Protein AF-0000000086616559 (afdb_homodimer)

pLDDT: mean 86.58, std 20.02, range [26.41, 98.88]

Foldseek 3Di:
DPPPPPPVPPPPPAFDAAPVRHTWHWDADLDLQAHGWIKTAAPCVVHPPGDPDIDTPDDGDDPVVSVVSNVVVVVVVVVVVVVVVVVVVVVVVCVVPPVD/DPPPPPPVPPDPPQFDAAPVRHTWHWDADLDLQAHGWIKTAAPCVVHPPGDPDIDTPDDGDDPVVSVVSNVVVVVVVVVVVVVVVVVVVVVVVCVVPPVD

Organism: Rhododendron simsii (NCBI:txid118357)

Nearest PDB structures (foldseek):
  7jl5-assembly1_A  TM=7.754E-01  e=6.906E-03  Homo sapiens
  7jl5-assembly1_A  TM=7.354E-01  e=5.208E-03  Homo sapiens

Solvent-accessible surface area (backbone atoms only — not comparable to full-atom values): 11424 Å² total; per-residue (Å²): 137,82,79,77,78,77,70,66,77,81,51,59,91,71,66,41,62,24,84,85,70,40,69,18,53,84,42,70,35,80,46,82,91,46,38,50,32,31,29,34,29,27,74,38,61,89,46,94,78,38,59,88,38,69,43,74,73,46,69,84,53,38,69,60,22,33,53,36,34,46,49,44,47,52,52,29,52,50,35,46,50,52,33,53,52,47,52,49,52,46,50,52,50,42,56,67,66,58,70,103,138,83,80,77,77,76,70,69,76,81,51,58,92,71,66,41,62,24,83,85,70,40,68,18,53,83,41,69,35,80,46,81,90,45,38,47,29,32,30,34,30,26,76,38,61,89,47,94,77,38,59,89,39,67,45,74,72,46,70,82,51,38,70,61,22,34,54,35,33,45,51,44,48,51,52,28,52,50,35,47,49,52,34,53,52,48,51,49,52,45,49,53,50,42,56,66,66,57,70,104

Structure (mmCIF, N/CA/C/O backbone):
data_AF-0000000086616559-model_v1
#
loop_
_entity.id
_entity.type
_entity.pdbx_description
1 polymer 'GRF-type domain-containing protein'
#
loop_
_atom_site.group_PDB
_atom_site.id
_atom_site.type_symbol
_atom_site.label_atom_id
_atom_site.label_alt_id
_atom_site.label_comp_id
_a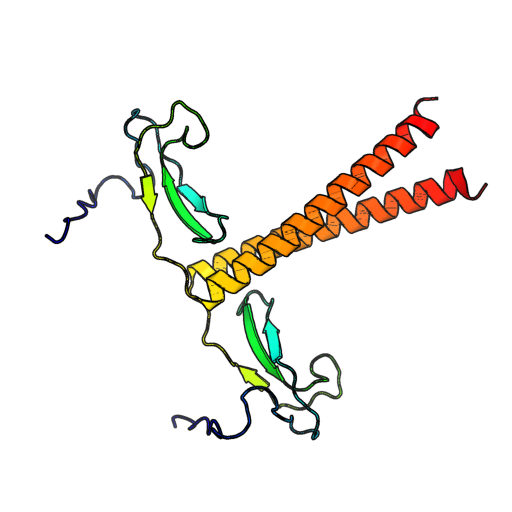tom_site.label_asym_id
_atom_site.label_entity_id
_atom_site.label_seq_id
_atom_site.pdbx_PDB_ins_code
_atom_site.Cartn_x
_atom_site.Cartn_y
_atom_site.Cartn_z
_atom_site.occupancy
_atom_site.B_iso_or_equiv
_atom_site.auth_seq_id
_atom_site.auth_comp_id
_atom_site.auth_asym_id
_atom_site.auth_atom_id
_atom_site.pdbx_PDB_model_num
ATOM 1 N N . MET A 1 1 ? -16.516 -34.188 -0.427 1 26.48 1 MET A N 1
ATOM 2 C CA . MET A 1 1 ? -17.719 -33.5 -0.883 1 26.48 1 MET A CA 1
ATOM 3 C C . MET A 1 1 ? -17.375 -32.125 -1.438 1 26.48 1 MET A C 1
ATOM 5 O O . MET A 1 1 ? -17.031 -31.219 -0.682 1 26.48 1 MET A O 1
ATOM 9 N N . SER A 1 2 ? -16.766 -31.969 -2.689 1 31.95 2 SER A N 1
ATOM 10 C CA . SER A 1 2 ? -16.328 -30.828 -3.488 1 31.95 2 SER A CA 1
ATOM 11 C C . SER A 1 2 ? -17.5 -29.922 -3.844 1 31.95 2 SER A C 1
ATOM 13 O O . SER A 1 2 ? -18.438 -30.344 -4.516 1 31.95 2 SER A O 1
ATOM 15 N N . SER A 1 3 ? -18 -29.016 -3.047 1 33.81 3 SER A N 1
ATOM 16 C CA . SER A 1 3 ? -19.125 -28.109 -3.312 1 33.81 3 SER A CA 1
ATOM 17 C C . SER A 1 3 ? -18.938 -27.391 -4.637 1 33.81 3 SER A C 1
ATOM 19 O O . SER A 1 3 ? -17.891 -26.797 -4.891 1 33.81 3 SER A O 1
ATOM 21 N N . SER A 1 4 ? -19.625 -27.797 -5.707 1 36.44 4 SER A N 1
ATOM 22 C CA . SER A 1 4 ? -19.812 -27.266 -7.051 1 36.44 4 SER A CA 1
ATOM 23 C C . SER A 1 4 ? -20.25 -25.797 -7.008 1 36.44 4 SER A C 1
ATOM 25 O O . SER A 1 4 ? -21.312 -25.469 -6.488 1 36.44 4 SER A O 1
ATOM 27 N N . SER A 1 5 ? -19.375 -24.875 -6.77 1 38.44 5 SER A N 1
ATOM 28 C CA . SER A 1 5 ? -19.734 -23.469 -6.891 1 38.44 5 SER A CA 1
ATOM 29 C C . SER A 1 5 ? -20.391 -23.172 -8.234 1 38.44 5 SER A C 1
ATOM 31 O O . SER A 1 5 ? -19.766 -23.312 -9.281 1 38.44 5 SER A O 1
ATOM 33 N N . ASN A 1 6 ? -21.656 -23.438 -8.375 1 34.41 6 ASN A N 1
ATOM 34 C CA . ASN A 1 6 ? -22.531 -23.078 -9.484 1 34.41 6 ASN A CA 1
ATOM 35 C C . ASN A 1 6 ? -22.328 -21.625 -9.891 1 34.41 6 ASN A C 1
ATOM 37 O O . ASN A 1 6 ? -22.828 -20.703 -9.211 1 34.41 6 ASN A O 1
ATOM 41 N N . SER A 1 7 ? -21.188 -21.281 -10.336 1 39.72 7 SER A N 1
ATOM 42 C CA . SER A 1 7 ? -21.062 -19.984 -11.016 1 39.72 7 SER A CA 1
ATOM 43 C C . SER A 1 7 ? -22.125 -19.828 -12.102 1 39.72 7 SER A C 1
ATOM 45 O O . SER A 1 7 ? -22.172 -20.609 -13.055 1 39.72 7 SER A O 1
ATOM 47 N N . ASN A 1 8 ? -23.359 -19.578 -11.75 1 39.56 8 ASN A N 1
ATOM 48 C CA . ASN A 1 8 ? -24.281 -19.219 -12.828 1 39.56 8 ASN A CA 1
ATOM 49 C C . ASN A 1 8 ? -23.609 -18.297 -13.852 1 39.56 8 ASN A C 1
ATOM 51 O O . ASN A 1 8 ? -23.172 -17.203 -13.508 1 39.56 8 ASN A O 1
ATOM 55 N N . PRO A 1 9 ? -23.203 -18.766 -14.953 1 43.06 9 PRO A N 1
ATOM 56 C CA . PRO A 1 9 ? -22.5 -18.031 -16.016 1 43.06 9 PRO A CA 1
ATOM 57 C C . PRO A 1 9 ? -23.203 -16.734 -16.391 1 43.06 9 PRO A C 1
ATOM 59 O O . PRO A 1 9 ? -22.547 -15.805 -16.891 1 43.06 9 PRO A O 1
ATOM 62 N N . ASN A 1 10 ? -24.484 -16.719 -16.516 1 43.69 10 ASN A N 1
ATOM 63 C CA . ASN A 1 10 ? -25.141 -15.672 -17.297 1 43.69 10 ASN A CA 1
ATOM 64 C C . ASN A 1 10 ? -25.156 -14.344 -16.547 1 43.69 10 ASN A C 1
ATOM 66 O O . ASN A 1 10 ? -25.797 -13.391 -16.969 1 43.69 10 ASN A O 1
ATOM 70 N N . VAL A 1 11 ? -25.297 -14.32 -15.148 1 47.81 11 VAL A N 1
ATOM 71 C CA . VAL A 1 11 ? -25.344 -13.008 -14.516 1 47.81 11 VAL A CA 1
ATOM 72 C C . VAL A 1 11 ? -23.969 -12.344 -14.617 1 47.81 11 VAL A C 1
ATOM 74 O O . VAL A 1 11 ? -22.953 -12.961 -14.336 1 47.81 11 VAL A O 1
ATOM 77 N N . SER A 1 12 ? -23.812 -11.344 -15.422 1 51.38 12 SER A N 1
ATOM 78 C CA . SER A 1 12 ? -22.578 -10.562 -15.422 1 51.38 12 SER A CA 1
ATOM 79 C C . SER A 1 12 ? -21.953 -10.516 -14.031 1 51.38 12 SER A C 1
ATOM 81 O O . SER A 1 12 ? -22.656 -10.352 -13.031 1 51.38 12 SER A O 1
ATOM 83 N N . PRO A 1 13 ? -20.828 -11.211 -13.766 1 53.25 13 PRO A N 1
ATOM 84 C CA . PRO A 1 13 ? -20.188 -11.227 -12.445 1 53.25 13 PRO A CA 1
ATOM 85 C C . PRO A 1 13 ? -20.531 -10 -11.609 1 53.25 13 PRO A C 1
ATOM 87 O O . PRO A 1 13 ? -20.469 -10.047 -10.383 1 53.25 13 PRO A O 1
ATOM 90 N N . ASN A 1 14 ? -21.078 -8.898 -12.297 1 57.69 14 ASN A N 1
ATOM 91 C CA . ASN A 1 14 ? -21.25 -7.582 -11.695 1 57.69 14 ASN A CA 1
ATOM 92 C C . ASN A 1 14 ? -22.594 -7.477 -10.961 1 57.69 14 ASN A C 1
ATOM 94 O O . ASN A 1 14 ? -22.75 -6.656 -10.055 1 57.69 14 ASN A O 1
ATOM 98 N N . GLN A 1 15 ? -23.578 -8.227 -11.398 1 66.88 15 GLN A N 1
ATOM 99 C CA . GLN A 1 15 ? -24.781 -7.895 -10.656 1 66.88 15 GLN A CA 1
ATOM 100 C C . GLN A 1 15 ? -25.312 -9.102 -9.891 1 66.88 15 GLN A C 1
ATOM 102 O O . GLN A 1 15 ? -26.141 -9.859 -10.414 1 66.88 15 GLN A O 1
ATOM 107 N N . GLN A 1 16 ? -24.625 -9.492 -8.852 1 86.44 16 GLN A N 1
ATOM 108 C CA . GLN A 1 16 ? -25.125 -10.516 -7.949 1 86.44 16 GLN A CA 1
ATOM 109 C C . GLN A 1 16 ? -25.938 -9.898 -6.809 1 86.44 16 GLN A C 1
ATOM 111 O O . GLN A 1 16 ? -25.703 -8.75 -6.426 1 86.44 16 GLN A O 1
ATOM 116 N N . PHE A 1 17 ? -27.047 -10.594 -6.582 1 92.69 17 PHE A N 1
ATOM 117 C CA . PHE A 1 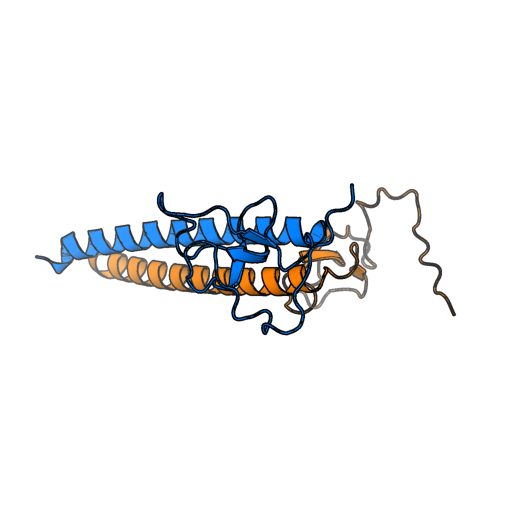17 ? -27.906 -10.164 -5.484 1 92.69 17 PHE A CA 1
ATOM 118 C C . PHE A 1 17 ? -27.656 -11.008 -4.238 1 92.69 17 PHE A C 1
ATOM 120 O O . PHE A 1 17 ? -27.406 -12.211 -4.332 1 92.69 17 PHE A O 1
ATOM 127 N N . CYS A 1 18 ? -27.672 -10.32 -3.117 1 94.69 18 CYS A N 1
ATOM 128 C CA . CYS A 1 18 ? -27.5 -11.062 -1.874 1 94.69 18 CYS A CA 1
ATOM 129 C C . CYS A 1 18 ? -28.812 -11.727 -1.456 1 94.69 18 CYS A C 1
ATOM 131 O O . CYS A 1 18 ? -29.797 -11.688 -2.197 1 94.69 18 CYS A O 1
ATOM 133 N N . LEU A 1 19 ? -28.797 -12.375 -0.295 1 94 19 LEU A N 1
ATOM 134 C CA . LEU A 1 19 ? -29.953 -13.141 0.172 1 94 19 LEU A CA 1
ATOM 135 C C . LEU A 1 19 ? -31.078 -12.211 0.607 1 94 19 LEU A C 1
ATOM 137 O O . LEU A 1 19 ? -32.219 -12.641 0.748 1 94 19 LEU A O 1
ATOM 141 N N . CYS A 1 20 ? -30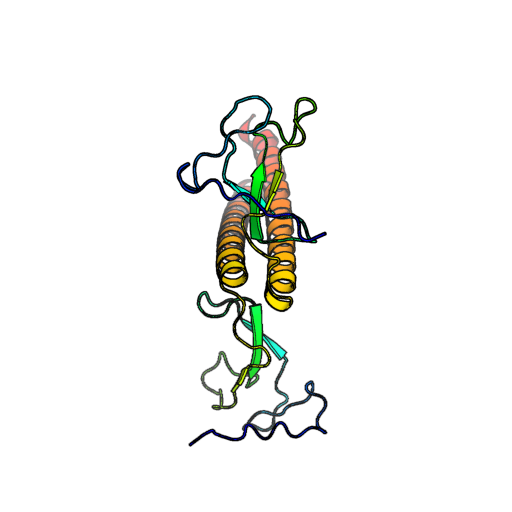.828 -10.898 0.814 1 94.44 20 CYS A N 1
ATOM 142 C CA . CYS A 1 20 ? -31.828 -9.891 1.166 1 94.44 20 CYS A CA 1
ATOM 143 C C . CYS A 1 20 ? -32.531 -9.359 -0.078 1 94.44 20 CYS A C 1
ATOM 145 O O . CYS A 1 20 ? -33.5 -8.602 0.025 1 94.44 20 CYS A O 1
ATOM 147 N N . GLY A 1 21 ? -31.953 -9.797 -1.188 1 93.62 21 GLY A N 1
ATOM 148 C CA . GLY A 1 21 ? -32.531 -9.32 -2.434 1 93.62 21 GLY A CA 1
ATOM 149 C C . GLY A 1 21 ? -31.969 -7.996 -2.896 1 93.62 21 GLY A C 1
ATOM 150 O O . GLY A 1 21 ? -32.594 -7.281 -3.68 1 93.62 21 GLY A O 1
ATOM 151 N N . GLN A 1 22 ? -30.859 -7.645 -2.389 1 93.56 22 GLN A N 1
ATOM 152 C CA . GLN A 1 22 ? -30.188 -6.402 -2.771 1 93.56 22 GLN A CA 1
ATOM 153 C C . GLN A 1 22 ? -28.953 -6.676 -3.615 1 93.56 22 GLN A C 1
ATOM 155 O O . GLN A 1 22 ? -28.359 -7.75 -3.525 1 93.56 22 GLN A O 1
ATOM 160 N N . ARG A 1 23 ? -28.703 -5.738 -4.422 1 93.94 23 ARG A N 1
ATOM 161 C CA . ARG A 1 23 ? -27.469 -5.848 -5.215 1 93.94 23 ARG A CA 1
ATOM 162 C C . ARG A 1 23 ? -26.25 -5.961 -4.316 1 93.94 23 ARG A C 1
ATOM 164 O O . ARG A 1 23 ? -26.141 -5.262 -3.309 1 93.94 23 ARG A O 1
ATOM 171 N N . SER A 1 24 ? -25.406 -6.887 -4.711 1 93.69 24 SER A N 1
ATOM 172 C CA . SER A 1 24 ? -24.172 -7.105 -3.967 1 93.69 24 SER A CA 1
ATOM 173 C C . SER A 1 24 ? -22.984 -6.445 -4.66 1 93.69 24 SER A C 1
ATOM 175 O O . SER A 1 24 ? -22.578 -6.863 -5.742 1 93.69 24 SER A O 1
ATOM 177 N N . PRO A 1 25 ? -22.375 -5.465 -4.059 1 92.44 25 PRO A N 1
ATOM 178 C CA . PRO A 1 25 ? -21.266 -4.777 -4.727 1 92.44 25 PRO A CA 1
ATOM 179 C C . PRO A 1 25 ? -19.953 -5.559 -4.656 1 92.44 25 PRO A C 1
ATOM 181 O O . PRO A 1 25 ? -19.75 -6.336 -3.723 1 92.44 25 PRO A O 1
ATOM 184 N N . LEU A 1 26 ? -19.172 -5.348 -5.664 1 95 26 LEU A N 1
ATOM 185 C CA . LEU A 1 26 ? -17.797 -5.836 -5.66 1 95 26 LEU A CA 1
ATOM 186 C C . LEU A 1 26 ? -16.922 -4.984 -4.746 1 95 26 LEU A C 1
ATOM 188 O O . LEU A 1 26 ? -16.906 -3.758 -4.875 1 95 26 LEU A O 1
ATOM 192 N N . LYS A 1 27 ? -16.266 -5.758 -3.812 1 94.88 27 LYS A N 1
ATOM 193 C CA . LYS A 1 27 ? -15.406 -5.066 -2.854 1 94.88 27 LYS A CA 1
ATOM 194 C C . LYS A 1 27 ? -14.008 -5.668 -2.828 1 94.88 27 LYS A C 1
ATOM 196 O O . LYS A 1 27 ? -13.797 -6.785 -3.307 1 94.88 27 LYS A O 1
ATOM 201 N N . THR A 1 28 ? -13.086 -4.82 -2.301 1 96.94 28 THR A N 1
ATOM 202 C CA . THR A 1 28 ? -11.711 -5.277 -2.127 1 96.94 28 THR A CA 1
ATOM 203 C C . THR A 1 28 ? -11.367 -5.41 -0.646 1 96.94 28 THR A C 1
ATOM 205 O O . THR A 1 28 ? -11.656 -4.508 0.146 1 96.94 28 THR A O 1
ATOM 208 N N . SER A 1 29 ? -10.789 -6.5 -0.26 1 97.25 29 SER A N 1
ATOM 209 C CA . SER A 1 29 ? -10.406 -6.754 1.125 1 97.25 29 SER A CA 1
ATOM 210 C C . SER A 1 29 ? -9.086 -6.07 1.468 1 97.25 29 SER A C 1
ATOM 212 O O . SER A 1 29 ? -8.109 -6.191 0.725 1 97.25 29 SER A O 1
ATOM 214 N N . TYR A 1 30 ? -9.047 -5.461 2.6 1 97.75 30 TYR A N 1
ATOM 215 C CA . TYR A 1 30 ? -7.824 -4.875 3.141 1 97.75 30 TYR A CA 1
ATOM 216 C C . TYR A 1 30 ? -7.402 -5.578 4.422 1 97.75 30 TYR A C 1
ATOM 218 O O . TYR A 1 30 ? -6.527 -5.094 5.148 1 97.75 30 TYR A O 1
ATOM 226 N N . LYS A 1 31 ? -7.984 -6.664 4.703 1 97 31 LYS A N 1
ATOM 227 C CA . LYS A 1 31 ? -7.625 -7.461 5.871 1 97 31 LYS A CA 1
ATOM 228 C C . LYS A 1 31 ? -6.258 -8.117 5.691 1 97 31 LYS A C 1
ATOM 230 O O . LYS A 1 31 ? -5.918 -8.555 4.59 1 97 31 LYS A O 1
ATOM 235 N N . GLU A 1 32 ? -5.5 -8.281 6.719 1 98.06 32 GLU A N 1
ATOM 236 C CA . GLU A 1 32 ? -4.145 -8.82 6.695 1 98.06 32 GLU A CA 1
ATOM 237 C C . GLU A 1 32 ? -4.117 -10.211 6.059 1 98.06 32 GLU A C 1
ATOM 239 O O . GLU A 1 32 ? -3.166 -10.555 5.355 1 98.06 32 GLU A O 1
ATOM 244 N N . GLU A 1 33 ? -5.156 -10.977 6.25 1 97.56 33 GLU A N 1
ATOM 245 C CA . GLU A 1 33 ? -5.184 -12.367 5.805 1 97.56 33 GLU A CA 1
ATOM 246 C C . GLU A 1 33 ? -5.441 -12.461 4.305 1 97.56 33 GLU A C 1
ATOM 248 O O . GLU A 1 33 ? -5.023 -13.422 3.656 1 97.56 33 GLU A O 1
ATOM 253 N N . ASN A 1 34 ? -6.152 -11.5 3.725 1 97.75 34 ASN A N 1
ATOM 254 C CA . ASN A 1 34 ? -6.539 -11.547 2.318 1 97.75 34 ASN A CA 1
ATOM 255 C C . ASN A 1 34 ? -6.488 -10.164 1.68 1 97.75 34 ASN A C 1
ATOM 257 O O . ASN A 1 34 ? -7.477 -9.703 1.097 1 97.75 34 ASN A O 1
ATOM 261 N N . PRO A 1 35 ? -5.34 -9.57 1.738 1 98.19 35 PRO A N 1
ATOM 262 C CA . PRO A 1 35 ? -5.273 -8.227 1.16 1 98.19 35 PRO A CA 1
ATOM 263 C C . PRO A 1 35 ? -5.434 -8.227 -0.358 1 98.19 35 PRO A C 1
ATOM 265 O O . PRO A 1 35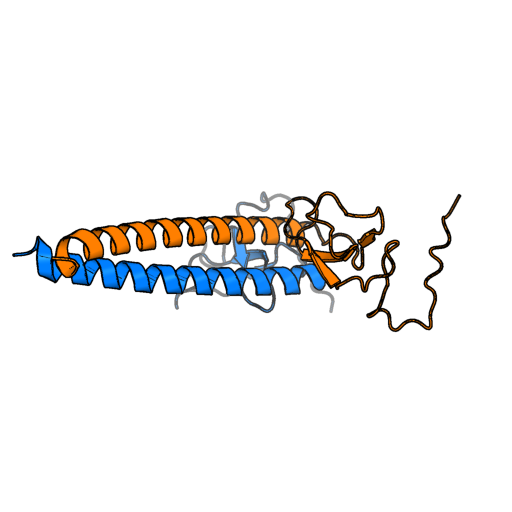 ? -4.801 -9.031 -1.049 1 98.19 35 PRO A O 1
ATOM 268 N N . GLY A 1 36 ? -6.344 -7.367 -0.821 1 97.81 36 GLY A N 1
ATOM 269 C CA . GLY A 1 36 ? -6.461 -7.152 -2.256 1 97.81 36 GLY A CA 1
ATOM 270 C C . GLY A 1 36 ? -7.473 -8.07 -2.914 1 97.81 36 GLY A C 1
ATOM 271 O O . GLY A 1 36 ? -7.883 -7.836 -4.051 1 97.81 36 GLY A O 1
ATOM 272 N N . ARG A 1 37 ? -7.84 -9.148 -2.232 1 97.69 37 ARG A N 1
ATOM 273 C CA . ARG A 1 37 ? -8.836 -10.039 -2.811 1 97.69 37 ARG A CA 1
ATOM 274 C C . ARG A 1 37 ? -10.18 -9.336 -2.965 1 97.69 37 ARG A C 1
ATOM 276 O O . ARG A 1 37 ? -10.594 -8.57 -2.092 1 97.69 37 ARG A O 1
ATOM 283 N N . ARG A 1 38 ? -10.812 -9.758 -4.031 1 96.81 38 ARG A N 1
ATOM 284 C CA . ARG A 1 38 ? -12.133 -9.172 -4.258 1 96.81 38 ARG A CA 1
ATOM 285 C C . ARG A 1 38 ? -13.234 -10.133 -3.834 1 96.81 38 ARG A C 1
ATOM 287 O O . ARG A 1 38 ? -13.078 -11.352 -3.932 1 96.81 38 ARG A O 1
ATOM 294 N N . PHE A 1 39 ? -14.273 -9.453 -3.389 1 95.38 39 PHE A N 1
ATOM 295 C CA . PHE A 1 39 ? -15.398 -10.266 -2.939 1 95.38 39 PHE A CA 1
ATOM 296 C C . PHE A 1 39 ? -16.719 -9.547 -3.186 1 95.38 39 PHE A C 1
ATOM 298 O O . PHE A 1 39 ? -16.734 -8.328 -3.393 1 95.38 39 PHE A O 1
ATOM 305 N N . ILE A 1 40 ? -17.688 -10.336 -3.264 1 95.56 40 ILE A N 1
ATOM 306 C CA . ILE A 1 40 ? -19.062 -9.852 -3.281 1 95.56 40 ILE A CA 1
ATOM 307 C C . ILE A 1 40 ? -19.781 -10.312 -2.021 1 95.56 40 ILE A C 1
ATOM 309 O O . ILE A 1 40 ? -19.594 -11.445 -1.568 1 95.56 40 ILE A O 1
ATOM 313 N N . GLY A 1 41 ? -20.5 -9.375 -1.447 1 94.12 41 GLY A N 1
ATOM 314 C CA . GLY A 1 41 ? -21.266 -9.664 -0.24 1 94.12 41 GLY A CA 1
ATOM 315 C C . GLY A 1 41 ? -22.453 -8.758 -0.051 1 94.12 41 GLY A C 1
ATOM 316 O O . GLY A 1 41 ? -22.719 -7.891 -0.885 1 94.12 41 GLY A O 1
ATOM 317 N N . CYS A 1 42 ? -23.109 -9.07 0.977 1 95 42 CYS A N 1
ATOM 318 C CA . CYS A 1 42 ? -24.266 -8.258 1.327 1 95 42 CYS A CA 1
ATOM 319 C C . CYS A 1 42 ? -23.875 -6.797 1.492 1 95 42 CYS A C 1
ATOM 321 O O . CYS A 1 42 ? -22.844 -6.488 2.092 1 95 42 CYS A O 1
ATOM 323 N N . ILE A 1 43 ? -24.703 -5.977 1.007 1 92.56 43 ILE A N 1
ATOM 324 C CA . ILE A 1 43 ? -24.453 -4.543 1.049 1 92.56 43 ILE A CA 1
ATOM 325 C C . ILE A 1 43 ? -24.422 -4.066 2.5 1 92.56 43 ILE A C 1
ATOM 327 O O . ILE A 1 43 ? -23.766 -3.062 2.816 1 92.56 43 ILE A O 1
ATOM 331 N N . ASN A 1 44 ? -25 -4.816 3.371 1 91.75 44 ASN A N 1
ATOM 332 C CA . ASN A 1 44 ? -25.078 -4.461 4.785 1 91.75 44 ASN A CA 1
ATOM 333 C C . ASN A 1 44 ? -24.031 -5.207 5.609 1 91.75 44 ASN A C 1
ATOM 335 O O . ASN A 1 44 ? -24.234 -5.449 6.801 1 91.75 44 ASN A O 1
ATOM 339 N N . TYR A 1 45 ? -22.984 -5.609 4.938 1 88.19 45 TYR A N 1
ATOM 340 C CA . TYR A 1 45 ? -22.031 -6.547 5.539 1 88.19 45 TYR A CA 1
ATOM 341 C C . TYR A 1 45 ? -21.359 -5.934 6.758 1 88.19 45 TYR A C 1
ATOM 343 O O . TYR A 1 45 ? -20.797 -6.652 7.59 1 88.19 45 TYR A O 1
ATOM 351 N N . LYS A 1 46 ? -21.406 -4.691 6.914 1 86.94 46 LYS A N 1
ATOM 352 C CA . LYS A 1 46 ? -20.797 -4.059 8.078 1 86.94 46 LYS A CA 1
ATOM 353 C C . LYS A 1 46 ? -21.828 -3.75 9.148 1 86.94 46 LYS A C 1
ATOM 355 O O . LYS A 1 46 ? -21.531 -3.082 10.141 1 86.94 46 LYS A O 1
ATOM 360 N N . THR A 1 47 ? -23 -4.141 8.891 1 91 47 THR A N 1
ATOM 361 C CA . THR A 1 47 ? -24.078 -3.865 9.844 1 91 47 THR A CA 1
ATOM 362 C C . THR A 1 47 ? -24.625 -5.16 10.438 1 91 47 THR A C 1
ATOM 364 O O . THR A 1 47 ? -24.234 -6.254 10.016 1 91 47 THR A O 1
ATOM 367 N N . ASN A 1 48 ? -25.484 -4.973 11.461 1 92 48 ASN A N 1
ATOM 368 C CA . ASN A 1 48 ? -26.125 -6.129 12.094 1 92 48 ASN A CA 1
ATOM 369 C C . ASN A 1 48 ? -27.25 -6.691 11.234 1 92 48 ASN A C 1
ATOM 371 O O . ASN A 1 48 ? -27.844 -7.719 11.578 1 92 48 ASN A O 1
ATOM 375 N N . ARG A 1 49 ? -27.531 -6.129 10.211 1 91.38 49 ARG A N 1
ATOM 376 C CA . ARG A 1 49 ? -28.609 -6.562 9.32 1 91.38 49 ARG A CA 1
ATOM 377 C C . ARG A 1 49 ? -28.062 -7.348 8.141 1 91.38 49 ARG A C 1
ATOM 379 O O . ARG A 1 49 ? -28.766 -7.574 7.152 1 91.38 49 ARG A O 1
ATOM 386 N N . LYS A 1 50 ? -26.859 -7.773 8.258 1 93.94 50 LYS A N 1
ATOM 387 C CA . LYS A 1 50 ? -26.234 -8.484 7.148 1 93.94 50 LYS A CA 1
ATOM 388 C C . LYS A 1 50 ? -26.766 -9.906 7.035 1 93.94 50 LYS A C 1
ATOM 390 O O . LYS A 1 50 ? -27.047 -10.555 8.047 1 93.94 50 LYS A O 1
ATOM 395 N N . CYS A 1 51 ? -26.953 -10.312 5.801 1 96.19 51 CYS A N 1
ATOM 396 C CA . CYS A 1 51 ? -27.219 -11.734 5.59 1 96.19 51 CYS A CA 1
ATOM 397 C C . CYS A 1 51 ? -25.906 -12.5 5.395 1 96.19 51 CYS A C 1
ATOM 399 O O . CYS A 1 51 ? -24.828 -11.922 5.488 1 96.19 51 CYS A O 1
ATOM 401 N N . LYS A 1 52 ? -25.984 -13.828 5.055 1 94.75 52 LYS A N 1
ATOM 402 C CA . LYS A 1 52 ? -24.797 -14.688 5.055 1 94.75 52 LYS A CA 1
ATOM 403 C C . LYS A 1 52 ? -24.203 -14.789 3.654 1 94.75 52 LYS A C 1
ATOM 405 O O . LYS A 1 52 ? -23.234 -15.531 3.439 1 94.75 52 LYS A O 1
ATOM 410 N N . PHE A 1 53 ? -24.781 -14 2.719 1 95.44 53 PHE A N 1
ATOM 411 C CA . PHE A 1 53 ? -24.25 -14.062 1.361 1 95.44 53 PHE A CA 1
ATOM 412 C C . PHE A 1 53 ? -22.844 -13.492 1.3 1 95.44 53 PHE A C 1
ATOM 414 O O . PHE A 1 53 ? -22.625 -12.336 1.685 1 95.44 53 PHE A O 1
ATOM 421 N N . PHE A 1 54 ? -21.906 -14.242 0.767 1 95.06 54 PHE A N 1
ATOM 422 C CA . PHE A 1 54 ? -20.5 -13.867 0.612 1 95.06 54 PHE A CA 1
ATOM 423 C C . PHE A 1 54 ? -19.797 -14.805 -0.348 1 95.06 54 PHE A C 1
ATOM 425 O O . PHE A 1 54 ? -19.938 -16.031 -0.254 1 95.06 54 PHE A O 1
ATOM 432 N N . ASP A 1 55 ? -19 -14.102 -1.265 1 94.69 55 ASP A N 1
ATOM 433 C CA . ASP A 1 55 ? -18.219 -14.922 -2.182 1 94.69 55 ASP A CA 1
ATOM 434 C C . ASP A 1 55 ? -16.938 -14.211 -2.598 1 94.69 55 ASP A C 1
ATOM 436 O O . ASP A 1 55 ? -16.953 -13.031 -2.955 1 94.69 55 ASP A O 1
ATOM 440 N N . TRP A 1 56 ? -15.898 -15.078 -2.533 1 96 56 TRP A N 1
ATOM 441 C CA . TRP A 1 56 ? -14.641 -14.555 -3.062 1 96 56 TRP A CA 1
ATOM 442 C C . TRP A 1 56 ? -14.633 -14.594 -4.586 1 96 56 TRP A C 1
ATOM 444 O O . TRP A 1 56 ? -15.047 -15.586 -5.191 1 96 56 TRP A O 1
ATOM 454 N N . VAL A 1 57 ? -14.18 -13.445 -5.125 1 94.75 57 VAL A N 1
ATOM 455 C CA . VAL A 1 57 ? -14.062 -13.344 -6.574 1 94.75 57 VAL A CA 1
ATOM 456 C C . VAL A 1 57 ? -12.68 -13.828 -7.012 1 94.75 57 VAL A C 1
ATOM 458 O O . VAL A 1 57 ? -12.531 -14.414 -8.086 1 94.75 57 VAL A O 1
ATOM 461 N N . ASP A 1 58 ? -11.672 -13.586 -6.207 1 95.38 58 ASP A N 1
ATOM 462 C CA . ASP A 1 58 ? -10.289 -13.93 -6.508 1 95.38 58 ASP A CA 1
ATOM 463 C C . ASP A 1 58 ? -9.797 -15.055 -5.602 1 95.38 58 ASP A C 1
ATOM 465 O O . ASP A 1 58 ? -10.234 -15.172 -4.457 1 95.38 58 ASP A O 1
ATOM 469 N N . PRO A 1 59 ? -8.875 -15.883 -6.223 1 96.12 59 PRO A N 1
ATOM 470 C CA . PRO A 1 59 ? -8.117 -16.719 -5.297 1 96.12 59 PRO A CA 1
ATOM 471 C C . PRO A 1 59 ? -7.219 -15.906 -4.363 1 96.12 59 PRO A C 1
ATOM 473 O O . PRO A 1 59 ? -7.059 -14.703 -4.555 1 96.12 59 PRO A O 1
ATOM 476 N N . PRO A 1 60 ? -6.645 -16.594 -3.318 1 96.12 60 PRO A N 1
ATOM 477 C CA . PRO A 1 60 ? -5.688 -15.867 -2.484 1 96.12 60 PRO A CA 1
ATOM 478 C C . PRO A 1 60 ? -4.516 -15.305 -3.285 1 96.12 60 PRO A C 1
ATOM 480 O O . PRO A 1 60 ? -4.043 -15.945 -4.227 1 96.12 60 PRO A O 1
ATOM 483 N N . THR A 1 61 ? -4.074 -14.164 -2.896 1 96.25 61 THR A N 1
ATOM 484 C CA . THR A 1 61 ? -2.912 -13.562 -3.545 1 96.25 61 THR A CA 1
ATOM 485 C C . THR A 1 61 ? -1.649 -14.367 -3.246 1 96.25 61 THR A C 1
ATOM 487 O O . THR A 1 61 ? -1.572 -15.055 -2.225 1 96.25 61 THR A O 1
ATOM 490 N N . CYS A 1 62 ? -0.692 -14.266 -4.125 1 97.31 62 CYS A N 1
ATOM 491 C CA . CYS A 1 62 ? 0.578 -14.938 -3.893 1 97.31 62 CYS A CA 1
ATOM 492 C C . CYS A 1 62 ? 1.258 -14.414 -2.635 1 97.31 62 CYS A C 1
ATOM 494 O O . CYS A 1 62 ? 0.994 -13.289 -2.207 1 97.31 62 CYS A O 1
ATOM 496 N N . THR A 1 63 ? 2.088 -15.219 -2.105 1 97.19 63 THR A N 1
ATOM 497 C CA . THR A 1 63 ? 2.674 -14.945 -0.798 1 97.19 63 THR A CA 1
ATOM 498 C C . THR A 1 63 ? 3.348 -13.578 -0.782 1 97.19 63 THR A C 1
ATOM 500 O O . THR A 1 63 ? 3.092 -12.766 0.107 1 97.19 63 THR A O 1
ATOM 503 N N . ARG A 1 64 ? 4.227 -13.328 -1.715 1 97.38 64 ARG A N 1
ATOM 504 C CA . ARG A 1 64 ? 4.938 -12.047 -1.736 1 97.38 64 ARG A CA 1
ATOM 505 C C . ARG A 1 64 ? 3.963 -10.891 -1.896 1 97.38 64 ARG A C 1
ATOM 507 O O . ARG A 1 64 ? 4.141 -9.836 -1.277 1 97.38 64 ARG A O 1
ATOM 514 N N . GLY A 1 65 ? 2.961 -11.078 -2.807 1 97.75 65 GLY A N 1
ATOM 515 C CA . GLY A 1 65 ? 1.932 -10.062 -2.959 1 97.75 65 GLY A CA 1
ATOM 516 C C . GLY A 1 65 ? 1.21 -9.742 -1.662 1 97.75 65 GLY A C 1
ATOM 517 O O . GLY A 1 65 ? 0.943 -8.578 -1.363 1 97.75 65 GLY A O 1
ATOM 518 N N . LYS A 1 66 ? 0.893 -10.773 -0.958 1 98.25 66 LYS A N 1
ATOM 519 C CA . LYS A 1 66 ? 0.238 -10.602 0.336 1 98.25 66 LYS A CA 1
ATOM 520 C C . LYS A 1 66 ? 1.127 -9.82 1.3 1 98.25 66 LYS A C 1
ATOM 522 O O . LYS A 1 66 ? 0.678 -8.852 1.924 1 98.25 66 LYS A O 1
ATOM 527 N N . ASP A 1 67 ? 2.359 -10.211 1.412 1 98.44 67 ASP A N 1
ATOM 528 C CA . ASP A 1 67 ? 3.293 -9.562 2.324 1 98.44 67 ASP A CA 1
ATOM 529 C C . ASP A 1 67 ? 3.467 -8.086 1.972 1 98.44 67 ASP A C 1
ATOM 531 O O . ASP A 1 67 ? 3.449 -7.223 2.854 1 98.44 67 ASP A O 1
ATOM 535 N N . PHE A 1 68 ? 3.658 -7.887 0.758 1 98.69 68 PHE A N 1
ATOM 536 C CA . PHE A 1 68 ? 3.887 -6.516 0.307 1 98.69 68 PHE A CA 1
ATOM 537 C C . PHE A 1 68 ? 2.645 -5.66 0.524 1 98.69 68 PHE A C 1
ATOM 539 O O . PHE A 1 68 ? 2.738 -4.535 1.014 1 98.69 68 PHE A O 1
ATOM 546 N N . GLY A 1 69 ? 1.479 -6.113 0.108 1 98.62 69 GLY A N 1
ATOM 547 C CA . GLY A 1 69 ? 0.244 -5.391 0.364 1 98.62 69 GLY A CA 1
ATOM 548 C C . GLY A 1 69 ? 0.072 -5 1.82 1 98.62 69 GLY A C 1
ATOM 549 O O . GLY A 1 69 ? -0.242 -3.85 2.127 1 98.62 69 GLY A O 1
ATOM 550 N N . ASN A 1 70 ? 0.271 -5.934 2.711 1 98.75 70 ASN A N 1
ATOM 551 C CA . ASN A 1 70 ? 0.153 -5.656 4.137 1 98.75 70 ASN A CA 1
ATOM 552 C C . ASN A 1 70 ? 1.155 -4.598 4.59 1 98.75 70 ASN A C 1
ATOM 554 O O . ASN A 1 70 ? 0.826 -3.732 5.402 1 98.75 70 ASN A O 1
ATOM 558 N N . HIS A 1 71 ? 2.316 -4.719 4.051 1 98.81 71 HIS A N 1
ATOM 559 C CA . HIS A 1 71 ? 3.342 -3.738 4.379 1 98.81 71 HIS A CA 1
ATOM 560 C C . HIS A 1 71 ? 2.906 -2.332 3.979 1 98.81 71 HIS A C 1
ATOM 562 O O . HIS A 1 71 ? 2.969 -1.405 4.789 1 98.81 71 HIS A O 1
ATOM 568 N N . VAL A 1 72 ? 2.439 -2.225 2.775 1 98.62 72 VAL A N 1
ATOM 569 C CA . VAL A 1 72 ? 2.104 -0.901 2.26 1 98.62 72 VAL A CA 1
ATOM 570 C C . VAL A 1 72 ? 0.849 -0.379 2.957 1 98.62 72 VAL A C 1
ATOM 572 O O . VAL A 1 72 ? 0.735 0.819 3.227 1 98.62 72 VAL A O 1
ATOM 575 N N . ILE A 1 73 ? -0.054 -1.243 3.256 1 98.75 73 ILE A N 1
ATOM 576 C CA . ILE A 1 73 ? -1.231 -0.847 4.02 1 98.75 73 ILE A CA 1
ATOM 577 C C . ILE A 1 73 ? -0.801 -0.25 5.355 1 98.75 73 ILE A C 1
ATOM 579 O O . ILE A 1 73 ? -1.328 0.782 5.781 1 98.75 73 ILE A O 1
ATOM 583 N N . LYS A 1 74 ? 0.124 -0.896 6.012 1 98.81 74 LYS A N 1
ATOM 584 C CA . LYS A 1 74 ? 0.626 -0.387 7.281 1 98.81 74 LYS A CA 1
ATOM 585 C C . LYS A 1 74 ? 1.229 1.005 7.121 1 98.81 74 LYS A C 1
ATOM 587 O O . LYS A 1 74 ? 1 1.888 7.949 1 98.81 74 LYS A O 1
ATOM 592 N N . LEU A 1 75 ? 1.998 1.19 6.137 1 98.81 75 LEU A N 1
ATOM 593 C CA . LEU A 1 75 ? 2.578 2.5 5.855 1 98.81 75 LEU A CA 1
ATOM 594 C C . LEU A 1 75 ? 1.486 3.535 5.602 1 98.81 75 LEU A C 1
ATOM 596 O O . LEU A 1 75 ? 1.584 4.672 6.07 1 98.81 75 LEU A O 1
ATOM 600 N N . LEU A 1 76 ? 0.565 3.131 4.852 1 98.81 76 LEU A N 1
ATOM 601 C CA . LEU A 1 76 ? -0.551 4.016 4.539 1 98.81 76 LEU A CA 1
ATOM 602 C C . LEU A 1 76 ? -1.283 4.438 5.812 1 98.81 76 LEU A C 1
ATOM 604 O O . LEU A 1 76 ? -1.551 5.625 6.016 1 98.81 76 LEU A O 1
ATOM 608 N N . ARG A 1 77 ? -1.648 3.512 6.605 1 98.69 77 ARG A N 1
ATOM 609 C CA . ARG A 1 77 ? -2.348 3.809 7.852 1 98.69 77 ARG A CA 1
ATOM 610 C C . ARG A 1 77 ? -1.528 4.746 8.727 1 98.69 77 ARG A C 1
ATOM 612 O O . ARG A 1 77 ? -2.078 5.641 9.375 1 98.69 77 ARG A O 1
ATOM 619 N N . LYS A 1 78 ? -0.252 4.531 8.781 1 98.88 78 LYS A N 1
ATOM 620 C CA . LYS A 1 78 ? 0.627 5.422 9.539 1 98.88 78 LYS A CA 1
ATOM 621 C C . LYS A 1 78 ? 0.57 6.844 8.984 1 98.88 78 LYS A C 1
ATOM 623 O O . LYS A 1 78 ? 0.471 7.805 9.75 1 98.88 78 LYS A O 1
ATOM 628 N N . ALA A 1 79 ? 0.68 6.938 7.746 1 98.81 79 ALA A N 1
ATOM 629 C CA . ALA A 1 79 ? 0.627 8.25 7.105 1 98.81 79 ALA A CA 1
ATOM 630 C C . ALA A 1 79 ? -0.706 8.938 7.379 1 98.81 79 ALA A C 1
ATOM 632 O O . ALA A 1 79 ? -0.747 10.141 7.637 1 98.81 79 ALA A O 1
ATOM 633 N N . GLU A 1 80 ? -1.738 8.195 7.289 1 98.75 80 GLU A N 1
ATOM 634 C CA . GLU A 1 80 ? -3.061 8.742 7.574 1 98.75 80 GLU A CA 1
ATOM 635 C C . GLU A 1 80 ? -3.162 9.211 9.023 1 98.75 80 GLU A C 1
ATOM 637 O O . GLU A 1 80 ? -3.811 10.219 9.305 1 98.75 80 GLU A O 1
ATOM 642 N N . GLY A 1 81 ? -2.594 8.398 9.883 1 98.81 81 GLY A N 1
ATOM 643 C CA . GLY A 1 81 ? -2.539 8.828 11.273 1 98.81 81 GLY A CA 1
ATOM 644 C C . GLY A 1 81 ? -1.806 10.141 11.469 1 98.81 81 GLY A C 1
ATOM 645 O O . GLY A 1 81 ? -2.258 11.008 12.219 1 98.81 81 GLY A O 1
ATOM 646 N N . GLU A 1 82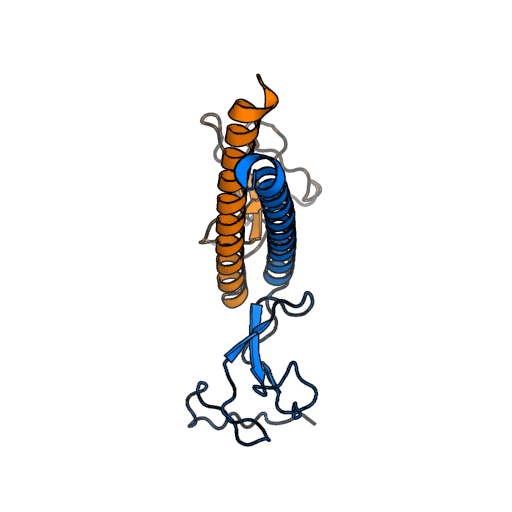 ? -0.696 10.258 10.875 1 98.75 82 GLU A N 1
ATOM 647 C CA . GLU A 1 82 ? 0.065 11.5 10.93 1 98.75 82 GLU A CA 1
ATOM 648 C C . GLU A 1 82 ? -0.746 12.672 10.375 1 98.75 82 GLU A C 1
ATOM 650 O O . GLU A 1 82 ? -0.72 13.773 10.93 1 98.75 82 GLU A O 1
ATOM 655 N N . ASN A 1 83 ? -1.412 12.391 9.297 1 98.81 83 ASN A N 1
ATOM 656 C CA . ASN A 1 83 ? -2.279 13.406 8.711 1 98.81 83 ASN A CA 1
ATOM 657 C C . ASN A 1 83 ? -3.33 13.883 9.711 1 98.81 83 ASN A C 1
ATOM 659 O O . ASN A 1 83 ? -3.584 15.086 9.82 1 98.81 83 ASN A O 1
ATOM 663 N N . ALA A 1 84 ? -3.947 12.977 10.336 1 98.75 84 ALA A N 1
ATOM 664 C CA . ALA A 1 84 ? -4.973 13.312 11.32 1 98.75 84 ALA A CA 1
ATOM 665 C C . ALA A 1 84 ? -4.406 14.18 12.43 1 98.75 84 ALA A C 1
ATOM 667 O O . ALA A 1 84 ? -5.039 15.148 12.859 1 98.75 84 ALA A O 1
ATOM 668 N N . GLU A 1 85 ? -3.244 13.828 12.922 1 98.62 85 GLU A N 1
ATOM 669 C CA . GLU A 1 85 ? -2.59 14.594 13.984 1 98.62 85 GLU A CA 1
ATOM 670 C C . GLU A 1 85 ? -2.27 16.016 13.523 1 98.62 85 GLU A C 1
ATOM 672 O O . GLU A 1 85 ? -2.484 16.969 14.266 1 98.62 85 GLU A O 1
ATOM 677 N N . LEU A 1 86 ? -1.776 16.141 12.391 1 98.5 86 LEU A N 1
ATOM 678 C CA . LEU A 1 86 ? -1.422 17.453 11.859 1 98.5 86 LEU A CA 1
ATOM 679 C C . LEU A 1 86 ? -2.662 18.312 11.688 1 98.5 86 LEU A C 1
ATOM 681 O O . LEU A 1 86 ? -2.633 19.516 11.969 1 98.5 86 LEU A O 1
ATOM 685 N N . LYS A 1 87 ? -3.691 17.734 11.164 1 98.5 87 LYS A N 1
ATOM 686 C CA . LYS A 1 87 ? -4.945 18.469 11 1 98.5 87 LYS A CA 1
ATOM 687 C C . LYS A 1 87 ? -5.473 18.953 12.344 1 98.5 87 LYS A C 1
ATOM 689 O O . LYS A 1 87 ? -5.98 20.078 12.445 1 98.5 87 LYS A O 1
ATOM 694 N N . GLU A 1 88 ? -5.34 18.141 13.305 1 98.19 88 GLU A N 1
ATOM 695 C CA . GLU A 1 88 ? -5.754 18.547 14.648 1 98.19 88 GLU A CA 1
ATOM 696 C C . GLU A 1 88 ? -4.922 19.719 15.148 1 98.19 88 GLU A C 1
ATOM 698 O O . GLU A 1 88 ? -5.461 20.672 15.727 1 98.19 88 GLU A O 1
ATOM 703 N N . LYS A 1 89 ? -3.668 19.625 15.008 1 96.81 89 LYS A N 1
ATOM 704 C CA . LYS A 1 89 ? -2.787 20.719 15.422 1 96.81 89 LYS A CA 1
ATOM 705 C C . LYS A 1 89 ? -3.123 22.016 14.688 1 96.81 89 LYS A C 1
ATOM 707 O O . LYS A 1 89 ? -3.174 23.078 15.297 1 96.81 89 LYS A O 1
ATOM 712 N N . LEU A 1 90 ? -3.336 21.906 13.469 1 95.88 90 LEU A N 1
ATOM 713 C CA . LEU A 1 90 ? -3.682 23.078 12.68 1 95.88 90 LEU A CA 1
ATOM 714 C C . LEU A 1 90 ? -5.012 23.672 13.133 1 95.88 90 LEU A C 1
ATOM 716 O O . LEU A 1 90 ? -5.152 24.891 13.227 1 95.88 90 LEU A O 1
ATOM 720 N N . GLN A 1 91 ? -5.898 22.812 13.352 1 95.19 91 GLN A N 1
ATOM 721 C CA . GLN A 1 91 ? -7.199 23.266 13.836 1 95.19 91 GLN A CA 1
ATOM 722 C C . GLN A 1 91 ? -7.07 24 15.164 1 95.19 91 GLN A C 1
ATOM 724 O O . GLN A 1 91 ? -7.699 25.047 15.367 1 95.19 91 GLN A O 1
ATOM 729 N N . LYS A 1 92 ? -6.277 23.469 16.109 1 93.56 92 LYS A N 1
ATOM 730 C CA . LYS A 1 92 ? -6.043 24.109 17.391 1 93.56 92 LYS A CA 1
ATOM 731 C C . LYS A 1 92 ? -5.383 25.469 17.219 1 93.56 92 LYS A C 1
ATOM 733 O O . LYS A 1 92 ? -5.742 26.438 17.906 1 93.56 92 LYS A O 1
ATOM 738 N N . PHE A 1 93 ? -4.492 25.547 16.328 1 90.44 93 PHE A N 1
ATOM 739 C CA . PHE A 1 93 ? -3.814 26.797 16.078 1 90.44 93 PHE A CA 1
ATOM 740 C C . PHE A 1 93 ? -4.793 27.844 15.523 1 90.44 93 PHE A C 1
ATOM 742 O O . PHE A 1 93 ? -4.773 29 15.938 1 90.44 93 PHE A O 1
ATOM 749 N N . GLU A 1 94 ? -5.59 27.391 14.641 1 87.75 94 GLU A N 1
ATOM 750 C CA . GLU A 1 94 ? -6.578 28.297 14.047 1 87.75 94 GLU A CA 1
ATOM 751 C C . GLU A 1 94 ? -7.586 28.766 15.094 1 87.75 94 GLU A C 1
ATOM 753 O O . GLU A 1 94 ? -8.008 29.922 15.086 1 87.75 94 GLU A O 1
ATOM 758 N N . GLU A 1 95 ? -7.98 27.891 16 1 91.12 95 GLU A N 1
ATOM 759 C CA . GLU A 1 95 ? -8.93 28.234 17.047 1 91.12 95 GLU A CA 1
ATOM 760 C C . GLU A 1 95 ? -8.336 29.25 18.031 1 91.12 95 GLU A C 1
ATOM 762 O O . GLU A 1 95 ? -9.039 30.125 18.531 1 91.12 95 GLU A O 1
ATOM 767 N N . VAL A 1 96 ? -7.082 29.156 18.219 1 88.31 96 VAL A N 1
ATOM 768 C CA . VAL A 1 96 ? -6.418 30.016 19.188 1 88.31 96 VAL A CA 1
ATOM 769 C C . VAL A 1 96 ? -6.109 31.375 18.547 1 88.31 96 VAL A C 1
ATOM 771 O O . VAL A 1 96 ? -6.324 32.406 19.172 1 88.31 96 VAL A O 1
ATOM 774 N N . TYR A 1 97 ? -5.754 31.406 17.281 1 83.12 97 TYR A N 1
ATOM 775 C CA . TYR A 1 97 ? -5.223 32.656 16.734 1 83.12 97 TYR A CA 1
ATOM 776 C C . TYR A 1 97 ? -6.223 33.281 15.773 1 83.12 97 TYR A C 1
ATOM 778 O O . TYR A 1 97 ? -6.113 34.469 15.469 1 83.12 97 TYR A O 1
ATOM 786 N N . CYS A 1 98 ? -6.984 32.5 15.18 1 69.88 98 CYS A N 1
ATOM 787 C CA . CYS A 1 98 ? -7.902 33.125 14.242 1 69.88 98 CYS A CA 1
ATOM 788 C C . CYS A 1 98 ? -9.281 33.312 14.867 1 69.88 98 CYS A C 1
ATOM 790 O O . CYS A 1 98 ? -10.094 34.094 14.383 1 69.88 98 CYS A O 1
ATOM 792 N N . ARG A 1 99 ? -9.906 32.5 15.641 1 65.31 99 ARG A N 1
ATOM 793 C CA . ARG A 1 99 ? -11.188 32.781 16.266 1 65.31 99 ARG A CA 1
ATOM 794 C C . ARG A 1 99 ? -11.039 33.875 17.312 1 65.31 99 ARG A C 1
ATOM 796 O O . ARG A 1 99 ? -12.023 34.312 17.922 1 65.31 99 ARG A O 1
ATOM 803 N N . LYS A 1 100 ? -9.898 34.562 17.516 1 49.34 100 LYS A N 1
ATOM 804 C CA . LYS A 1 100 ? -10.172 35.812 18.234 1 49.34 100 LYS A CA 1
ATOM 805 C C . LYS A 1 100 ? -10.641 36.906 17.297 1 49.34 100 LYS A C 1
ATOM 807 O O . LYS A 1 100 ? -10.156 37 16.156 1 49.34 100 LYS A O 1
ATOM 812 N N . MET B 1 1 ? 18.828 -21.938 -25.672 1 26.41 1 MET B N 1
ATOM 813 C CA . MET B 1 1 ? 20.016 -21.656 -24.859 1 26.41 1 MET B CA 1
ATOM 814 C C . MET B 1 1 ? 19.609 -21.266 -23.438 1 26.41 1 MET B C 1
ATOM 816 O O . MET B 1 1 ? 19.094 -20.172 -23.203 1 26.41 1 MET B O 1
ATOM 820 N N . SER B 1 2 ? 19.172 -22.219 -22.516 1 32.09 2 SER B N 1
ATOM 821 C CA . SER B 1 2 ? 18.719 -22.188 -21.125 1 32.09 2 SER B CA 1
ATOM 822 C C . SER B 1 2 ? 19.812 -21.688 -20.188 1 32.09 2 SER B C 1
ATOM 824 O O . SER B 1 2 ? 20.875 -22.297 -20.094 1 32.09 2 SER B O 1
ATOM 826 N N . SER B 1 3 ? 20.094 -20.406 -20 1 33.47 3 SER B N 1
ATOM 827 C CA . SER B 1 3 ? 21.141 -19.844 -19.141 1 33.47 3 SER B CA 1
ATOM 828 C C . SER B 1 3 ? 21.062 -20.422 -17.734 1 33.47 3 SER B C 1
ATOM 830 O O . SER B 1 3 ? 20 -20.453 -17.125 1 33.47 3 SER B O 1
ATOM 832 N N . SER B 1 4 ? 21.938 -21.391 -17.359 1 36.44 4 SER B N 1
ATOM 833 C CA . SER B 1 4 ? 22.25 -22.047 -16.094 1 36.44 4 SER B CA 1
ATOM 834 C C . SER B 1 4 ? 22.531 -21.031 -15 1 36.44 4 SER B C 1
ATOM 836 O O . SER B 1 4 ? 23.5 -20.266 -15.094 1 36.44 4 SER B O 1
ATOM 838 N N . SER B 1 5 ? 21.562 -20.406 -14.422 1 38 5 SER B N 1
ATOM 839 C CA . SER B 1 5 ? 21.766 -19.547 -13.266 1 38 5 SER B CA 1
ATOM 840 C C . SER B 1 5 ? 22.562 -20.25 -12.172 1 38 5 SER B C 1
ATOM 842 O O . SER B 1 5 ? 22.094 -21.234 -11.594 1 38 5 SER B O 1
ATOM 844 N N . ASN B 1 6 ? 23.875 -20.328 -12.266 1 34 6 ASN B N 1
ATOM 845 C CA . ASN B 1 6 ? 24.828 -20.781 -11.273 1 34 6 ASN B CA 1
ATOM 846 C C . ASN B 1 6 ? 24.547 -20.203 -9.898 1 34 6 ASN B C 1
ATOM 848 O O . ASN B 1 6 ? 24.828 -19.016 -9.648 1 34 6 ASN B O 1
ATOM 852 N N . SER B 1 7 ? 23.453 -20.531 -9.328 1 39.06 7 SER B N 1
ATOM 853 C CA . SER B 1 7 ? 23.25 -20.266 -7.906 1 39.06 7 SER B CA 1
ATOM 854 C C . SER B 1 7 ? 24.438 -20.781 -7.078 1 39.06 7 SER B C 1
ATOM 856 O O . SER B 1 7 ? 24.703 -21.984 -7.051 1 39.06 7 SER B O 1
ATOM 858 N N . ASN B 1 8 ? 25.578 -20.141 -7.082 1 38.97 8 ASN B N 1
ATOM 859 C CA . ASN B 1 8 ? 26.578 -20.562 -6.117 1 38.97 8 ASN B CA 1
ATOM 860 C C . ASN B 1 8 ? 25.969 -20.859 -4.754 1 38.97 8 ASN B C 1
ATOM 862 O O . ASN B 1 8 ? 25.359 -19.984 -4.137 1 38.97 8 ASN B O 1
ATOM 866 N N . PRO B 1 9 ? 25.797 -22.047 -4.371 1 42.38 9 PRO B N 1
ATOM 867 C CA . PRO B 1 9 ? 25.172 -22.531 -3.137 1 42.38 9 PRO B CA 1
ATOM 868 C C . PRO B 1 9 ? 25.75 -21.859 -1.888 1 42.38 9 PRO B C 1
ATOM 870 O O . PRO B 1 9 ? 25.047 -21.734 -0.875 1 42.38 9 PRO B O 1
ATOM 873 N N . ASN B 1 10 ? 27.047 -21.766 -1.746 1 42.88 10 ASN B N 1
ATOM 874 C CA . ASN B 1 10 ? 27.641 -21.594 -0.426 1 42.88 10 ASN B CA 1
ATOM 875 C C . ASN B 1 10 ? 27.422 -20.188 0.121 1 42.88 10 ASN B C 1
ATOM 877 O O . ASN B 1 10 ? 28 -19.828 1.146 1 42.88 10 ASN B O 1
ATOM 881 N N . VAL B 1 11 ? 27.438 -19.078 -0.738 1 46.75 11 VAL B N 1
ATOM 882 C CA . VAL B 1 11 ? 27.234 -17.766 -0.138 1 46.75 11 VAL B CA 1
ATOM 883 C C . VAL B 1 11 ? 25.828 -17.688 0.452 1 46.75 11 VAL B C 1
ATOM 885 O O . VAL B 1 11 ? 24.859 -18.078 -0.191 1 46.75 11 VAL B O 1
ATOM 888 N N . SER B 1 12 ? 25.672 -17.703 1.729 1 50.47 12 SER B N 1
ATOM 889 C CA . SER B 1 12 ? 24.359 -17.438 2.297 1 50.47 12 SER B CA 1
ATOM 890 C C . SER B 1 12 ? 23.531 -16.516 1.397 1 50.47 12 SER B C 1
ATOM 892 O O . SER B 1 12 ? 24.062 -15.531 0.877 1 50.47 12 SER B O 1
ATOM 894 N N . PRO B 1 13 ? 22.516 -17 0.693 1 52.38 13 PRO B N 1
ATOM 895 C CA . PRO B 1 13 ? 21.703 -16.203 -0.233 1 52.38 13 PRO B CA 1
ATOM 896 C C . PRO B 1 13 ? 21.719 -14.703 0.102 1 52.38 13 PRO B C 1
ATOM 898 O O . PRO B 1 13 ? 21.484 -13.875 -0.775 1 52.38 13 PRO B O 1
ATOM 901 N N . ASN B 1 14 ? 22.172 -14.352 1.367 1 57.19 14 ASN B N 1
ATOM 902 C CA . ASN B 1 14 ? 22.031 -13.016 1.932 1 57.19 14 ASN B CA 1
ATOM 903 C C . ASN B 1 14 ? 23.25 -12.141 1.6 1 57.19 14 ASN B C 1
ATOM 905 O O . ASN B 1 14 ? 23.141 -10.914 1.576 1 57.19 14 ASN B O 1
ATOM 909 N N . GLN B 1 15 ? 24.422 -12.766 1.43 1 66.81 15 GLN B N 1
ATOM 910 C CA . GLN B 1 15 ? 25.469 -11.773 1.229 1 66.81 15 GLN B CA 1
ATOM 911 C C . GLN B 1 15 ? 26.062 -11.867 -0.176 1 66.81 15 GLN B C 1
ATOM 913 O O . GLN B 1 15 ? 26.953 -12.672 -0.429 1 66.81 15 GLN B O 1
ATOM 918 N N . GLN B 1 16 ? 25.359 -11.344 -1.152 1 86.44 16 GLN B N 1
ATOM 919 C CA . GLN B 1 16 ? 25.875 -11.211 -2.506 1 86.44 16 GLN B CA 1
ATOM 920 C C . GLN B 1 16 ? 26.609 -9.875 -2.686 1 86.44 16 GLN B C 1
ATOM 922 O O . GLN B 1 16 ? 26.281 -8.891 -2.02 1 86.44 16 GLN B O 1
ATOM 927 N N . PHE B 1 17 ? 27.781 -10.039 -3.322 1 92.75 17 PHE B N 1
ATOM 928 C CA . PHE B 1 17 ? 28.578 -8.852 -3.631 1 92.75 17 PHE B CA 1
ATOM 929 C C . PHE B 1 17 ? 28.344 -8.406 -5.07 1 92.75 17 PHE B C 1
ATOM 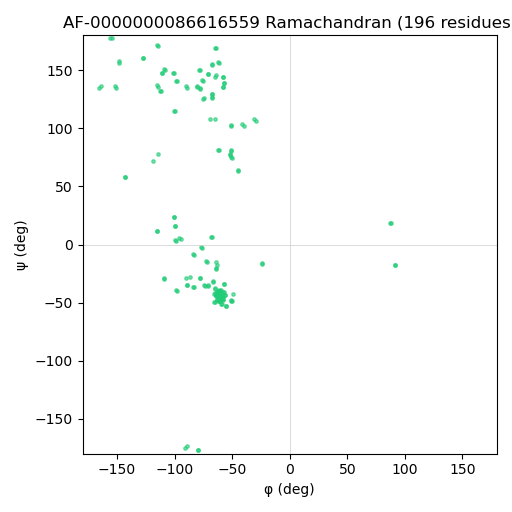931 O O . PHE B 1 17 ? 28.172 -9.242 -5.965 1 92.75 17 PHE B O 1
ATOM 938 N N . CYS B 1 18 ? 28.281 -7.098 -5.215 1 94.81 18 CYS B N 1
ATOM 939 C CA . CYS B 1 18 ? 28.125 -6.59 -6.578 1 94.81 18 CYS B CA 1
ATOM 940 C C . CYS B 1 18 ? 29.469 -6.59 -7.309 1 94.81 18 CYS B C 1
ATOM 942 O O . CYS B 1 18 ? 30.469 -7.09 -6.789 1 94.81 18 CYS B O 1
ATOM 944 N N . LEU B 1 19 ? 29.469 -6.09 -8.516 1 93.88 19 LEU B N 1
ATOM 945 C CA . LEU B 1 19 ? 30.656 -6.121 -9.359 1 93.88 19 LEU B CA 1
ATOM 946 C C . LEU B 1 19 ? 31.703 -5.125 -8.867 1 93.88 19 LEU B C 1
ATOM 948 O O . LEU B 1 19 ? 32.875 -5.199 -9.258 1 93.88 19 LEU B O 1
ATOM 952 N N . CYS B 1 20 ? 31.344 -4.188 -7.988 1 94.38 20 CYS B N 1
ATOM 953 C CA . CYS B 1 20 ? 32.25 -3.223 -7.383 1 94.38 20 CYS B CA 1
ATOM 954 C C . CYS B 1 20 ? 32.969 -3.822 -6.172 1 94.38 20 CYS B C 1
ATOM 956 O O . CYS B 1 20 ? 33.875 -3.207 -5.605 1 94.38 20 CYS B O 1
ATOM 958 N N . GLY B 1 21 ? 32.469 -4.996 -5.832 1 93.62 21 GLY B N 1
ATOM 959 C CA . GLY B 1 21 ? 33.062 -5.641 -4.672 1 93.62 21 GLY B CA 1
ATOM 960 C C . GLY B 1 21 ? 32.406 -5.227 -3.365 1 93.62 21 GLY B C 1
ATOM 961 O O . GLY B 1 21 ? 33 -5.355 -2.297 1 93.62 21 GLY B O 1
ATOM 962 N N . GLN B 1 22 ? 31.25 -4.703 -3.445 1 93.56 22 GLN B N 1
ATOM 963 C CA . GLN B 1 22 ? 30.516 -4.277 -2.258 1 93.56 22 GLN B CA 1
ATOM 964 C C . GLN B 1 22 ? 29.328 -5.195 -1.99 1 93.56 22 GLN B C 1
ATOM 966 O O . GLN B 1 22 ? 28.797 -5.824 -2.91 1 93.56 22 GLN B O 1
ATOM 971 N N . ARG B 1 23 ? 29.031 -5.27 -0.769 1 93.94 23 ARG B N 1
ATOM 972 C CA . ARG B 1 23 ? 27.844 -6.039 -0.405 1 93.94 23 ARG B CA 1
ATOM 973 C C . ARG B 1 23 ? 26.594 -5.488 -1.092 1 93.94 23 ARG B C 1
ATOM 975 O O . ARG B 1 23 ? 26.422 -4.273 -1.175 1 93.94 23 ARG B O 1
ATOM 982 N N . SER B 1 24 ? 25.828 -6.41 -1.608 1 93.62 24 SER B N 1
ATOM 983 C CA . SER B 1 24 ? 24.594 -6.043 -2.283 1 93.62 24 SER B CA 1
ATOM 984 C C . SER B 1 24 ? 23.375 -6.23 -1.37 1 93.62 24 SER B C 1
ATOM 986 O O . SER B 1 24 ? 23.031 -7.363 -1.021 1 93.62 24 SER B O 1
ATOM 988 N N . PRO B 1 25 ? 22.688 -5.184 -1.008 1 92.5 25 PRO B N 1
ATOM 989 C CA . PRO B 1 25 ? 21.547 -5.34 -0.091 1 92.5 25 PRO B CA 1
ATOM 990 C C . PRO B 1 25 ? 20.297 -5.863 -0.786 1 92.5 25 PRO B C 1
ATOM 992 O O . PRO B 1 25 ? 20.125 -5.652 -1.988 1 92.5 25 PRO B O 1
ATOM 995 N N . LEU B 1 26 ? 19.531 -6.566 -0.014 1 95.06 26 LEU B N 1
ATOM 996 C CA . LEU B 1 26 ? 18.188 -6.957 -0.438 1 95.06 26 LEU B CA 1
ATOM 997 C C . LEU B 1 26 ? 17.234 -5.773 -0.364 1 95.06 26 LEU B C 1
ATOM 999 O O . LEU B 1 26 ? 17.125 -5.125 0.678 1 95.06 26 LEU B O 1
ATOM 1003 N N . LYS B 1 27 ? 16.594 -5.551 -1.571 1 94.94 27 LYS B N 1
ATOM 1004 C CA . LYS B 1 27 ? 15.664 -4.426 -1.654 1 94.94 27 LYS B CA 1
ATOM 1005 C C . LYS B 1 27 ? 14.305 -4.875 -2.184 1 94.94 27 LYS B C 1
ATOM 1007 O O . LYS B 1 27 ? 14.18 -5.965 -2.748 1 94.94 27 LYS B O 1
ATOM 1012 N N . THR B 1 28 ? 13.328 -3.977 -1.878 1 97 28 THR B N 1
ATOM 1013 C CA . THR B 1 28 ? 11.984 -4.211 -2.385 1 97 28 THR B CA 1
ATOM 1014 C C . THR B 1 28 ? 11.602 -3.158 -3.42 1 97 28 THR B C 1
ATOM 1016 O O . THR B 1 28 ? 11.805 -1.963 -3.199 1 97 28 THR B O 1
ATOM 1019 N N . SER B 1 29 ? 11.086 -3.578 -4.527 1 97.31 29 SER B N 1
ATOM 1020 C CA . SER B 1 29 ? 10.68 -2.676 -5.602 1 97.31 29 SER B CA 1
ATOM 1021 C C . SER B 1 29 ? 9.312 -2.068 -5.32 1 97.31 29 SER B C 1
ATOM 1023 O O . SER B 1 29 ? 8.367 -2.781 -4.973 1 97.31 29 SER B O 1
ATOM 1025 N N . TYR B 1 30 ? 9.195 -0.804 -5.551 1 97.81 30 TYR B N 1
ATOM 1026 C CA . TYR B 1 30 ? 7.922 -0.094 -5.465 1 97.81 30 TYR B CA 1
ATOM 1027 C C . TYR B 1 30 ? 7.508 0.442 -6.832 1 97.81 30 TYR B C 1
ATOM 1029 O O . TYR B 1 30 ? 6.586 1.252 -6.934 1 97.81 30 TYR B O 1
ATOM 1037 N N . LYS B 1 31 ? 8.148 0.025 -7.84 1 97.06 31 LYS B N 1
ATOM 1038 C CA . LYS B 1 31 ? 7.801 0.417 -9.203 1 97.06 31 LYS B CA 1
ATOM 1039 C C . LYS B 1 31 ? 6.488 -0.224 -9.641 1 97.06 31 LYS B C 1
ATOM 1041 O O . LYS B 1 31 ? 6.211 -1.376 -9.297 1 97.06 31 LYS B O 1
ATOM 1046 N N . GLU B 1 32 ? 5.723 0.415 -10.438 1 98.12 32 GLU B N 1
ATOM 1047 C CA . GLU B 1 32 ? 4.406 -0.032 -10.891 1 98.12 32 GLU B CA 1
ATOM 1048 C C . GLU B 1 32 ? 4.492 -1.394 -11.57 1 98.12 32 GLU B C 1
ATOM 1050 O O . GLU B 1 32 ? 3.588 -2.219 -11.438 1 98.12 32 GLU B O 1
ATOM 1055 N N . GLU B 1 33 ? 5.566 -1.658 -12.25 1 97.69 33 GLU B N 1
ATOM 1056 C CA . GLU B 1 33 ? 5.695 -2.867 -13.062 1 97.69 33 GLU B CA 1
ATOM 1057 C C . GLU B 1 33 ? 6.004 -4.082 -12.188 1 97.69 33 GLU B C 1
ATOM 1059 O O . GLU B 1 33 ? 5.66 -5.211 -12.547 1 97.69 33 GLU B O 1
ATOM 1064 N N . ASN B 1 34 ? 6.668 -3.896 -11.047 1 97.88 34 ASN B N 1
ATOM 1065 C CA . ASN B 1 34 ? 7.094 -5 -10.195 1 97.88 34 ASN B CA 1
ATOM 1066 C C . ASN B 1 34 ? 6.977 -4.637 -8.719 1 97.88 34 ASN B C 1
ATOM 1068 O O . ASN B 1 34 ? 7.945 -4.746 -7.965 1 97.88 34 ASN B O 1
ATOM 1072 N N . PRO B 1 35 ? 5.789 -4.293 -8.328 1 98.25 35 PRO B N 1
ATOM 1073 C CA . PRO B 1 35 ? 5.648 -3.908 -6.926 1 98.25 35 PRO B CA 1
ATOM 1074 C C . PRO B 1 35 ? 5.855 -5.082 -5.973 1 98.25 35 PRO B C 1
ATOM 1076 O O . PRO B 1 35 ? 5.305 -6.164 -6.191 1 98.25 35 PRO B O 1
ATOM 1079 N N . GLY B 1 36 ? 6.723 -4.852 -4.973 1 97.81 36 GLY B N 1
ATOM 1080 C CA . GLY B 1 36 ? 6.875 -5.836 -3.914 1 97.81 36 GLY B CA 1
ATOM 1081 C C . GLY B 1 36 ? 7.969 -6.852 -4.195 1 97.81 36 GLY B C 1
ATOM 1082 O O . GLY B 1 36 ? 8.406 -7.566 -3.293 1 97.81 36 GLY B O 1
ATOM 1083 N N . ARG B 1 37 ? 8.375 -6.961 -5.445 1 97.75 37 ARG B N 1
ATOM 1084 C CA . ARG B 1 37 ? 9.438 -7.91 -5.77 1 97.75 37 ARG B CA 1
ATOM 1085 C C . ARG B 1 37 ? 10.75 -7.516 -5.098 1 97.75 37 ARG B C 1
ATOM 1087 O O . ARG B 1 37 ? 11.094 -6.332 -5.035 1 97.75 37 ARG B O 1
ATOM 1094 N N . ARG B 1 38 ? 11.438 -8.57 -4.719 1 97 38 ARG B N 1
ATOM 1095 C CA . ARG B 1 38 ? 12.719 -8.297 -4.082 1 97 38 ARG B CA 1
ATOM 1096 C C . ARG B 1 38 ? 13.867 -8.492 -5.062 1 97 38 ARG B C 1
ATOM 1098 O O . ARG B 1 38 ? 13.789 -9.336 -5.961 1 97 38 ARG B O 1
ATOM 1105 N N . PHE B 1 39 ? 14.852 -7.656 -4.781 1 95.44 39 PHE B N 1
ATOM 1106 C CA . PHE B 1 39 ? 16.016 -7.734 -5.664 1 95.44 39 PHE B CA 1
ATOM 1107 C C . PHE B 1 39 ? 17.297 -7.395 -4.91 1 95.44 39 PHE B C 1
ATOM 1109 O O . PHE B 1 39 ? 17.234 -6.805 -3.826 1 95.44 39 PHE B O 1
ATOM 1116 N N . ILE B 1 40 ? 18.312 -7.855 -5.453 1 95.62 40 ILE B N 1
ATOM 1117 C CA . ILE B 1 40 ? 19.656 -7.473 -5.016 1 95.62 40 ILE B CA 1
ATOM 1118 C C . ILE B 1 40 ? 20.359 -6.723 -6.141 1 95.62 40 ILE B C 1
ATOM 1120 O O . ILE B 1 40 ? 20.219 -7.074 -7.312 1 95.62 40 ILE B O 1
ATOM 1124 N N . GLY B 1 41 ? 21.016 -5.664 -5.734 1 94.12 41 GLY B N 1
ATOM 1125 C CA . GLY B 1 41 ? 21.75 -4.855 -6.688 1 94.12 41 GLY B CA 1
ATOM 1126 C C . GLY B 1 41 ? 22.891 -4.062 -6.055 1 94.12 41 GLY B C 1
ATOM 1127 O O . GLY B 1 41 ? 23.125 -4.168 -4.852 1 94.12 41 GLY B O 1
ATOM 1128 N N . CYS B 1 42 ? 23.516 -3.42 -6.902 1 94.94 42 CYS B N 1
ATOM 1129 C CA . CYS B 1 42 ? 24.609 -2.57 -6.445 1 94.94 42 CYS B CA 1
ATOM 1130 C C . CYS B 1 42 ? 24.125 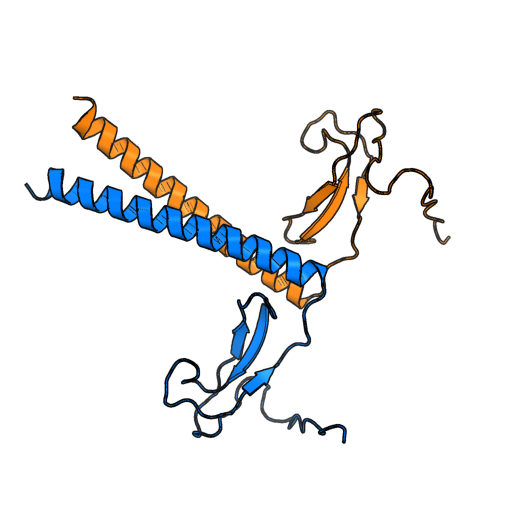-1.564 -5.41 1 94.94 42 CYS B C 1
ATOM 1132 O O . CYS B 1 42 ? 23.062 -0.971 -5.566 1 94.94 42 CYS B O 1
ATOM 1134 N N . ILE B 1 43 ? 24.922 -1.389 -4.438 1 92.56 43 ILE B N 1
ATOM 1135 C CA . ILE B 1 43 ? 24.578 -0.487 -3.348 1 92.56 43 ILE B CA 1
ATOM 1136 C C . ILE B 1 43 ? 24.469 0.942 -3.873 1 92.56 43 ILE B C 1
ATOM 1138 O O . ILE B 1 43 ? 23.75 1.769 -3.299 1 92.56 43 ILE B O 1
ATOM 1142 N N . ASN B 1 44 ? 25.062 1.212 -4.996 1 91.88 44 ASN B N 1
ATOM 1143 C CA . ASN B 1 44 ? 25.078 2.545 -5.59 1 91.88 44 ASN B CA 1
ATOM 1144 C C . ASN B 1 44 ? 24.047 2.666 -6.711 1 91.88 44 ASN B C 1
ATOM 1146 O O . ASN B 1 44 ? 24.219 3.467 -7.633 1 91.88 44 ASN B O 1
ATOM 1150 N N . TYR B 1 45 ? 23.047 1.828 -6.652 1 88.38 45 TYR B N 1
ATOM 1151 C CA . TYR B 1 45 ? 22.156 1.666 -7.789 1 88.38 45 TYR B CA 1
ATOM 1152 C C . TYR B 1 45 ? 21.391 2.957 -8.078 1 88.38 45 TYR B C 1
ATOM 1154 O O . TYR B 1 45 ? 20.844 3.139 -9.172 1 88.38 45 TYR B O 1
ATOM 1162 N N . LYS B 1 46 ? 21.375 3.852 -7.195 1 87.19 46 LYS B N 1
ATOM 1163 C CA . LYS B 1 46 ? 20.688 5.117 -7.43 1 87.19 46 LYS B CA 1
ATOM 1164 C C . LYS B 1 46 ? 21.672 6.215 -7.82 1 87.19 46 LYS B C 1
ATOM 1166 O O . LYS B 1 46 ? 21.297 7.387 -7.91 1 87.19 46 LYS B O 1
ATOM 1171 N N . THR B 1 47 ? 22.875 5.852 -7.945 1 91.06 47 THR B N 1
ATOM 1172 C CA . THR B 1 47 ? 23.891 6.832 -8.289 1 91.06 47 THR B CA 1
ATOM 1173 C C . THR B 1 47 ? 24.484 6.527 -9.664 1 91.06 47 THR B C 1
ATOM 1175 O O . THR B 1 47 ? 24.188 5.496 -10.266 1 91.06 47 THR B O 1
ATOM 1178 N N . ASN B 1 48 ? 25.297 7.48 -10.141 1 92.12 48 ASN B N 1
ATOM 1179 C CA . ASN B 1 48 ? 25.969 7.301 -11.414 1 92.12 48 ASN B CA 1
ATOM 1180 C C . ASN B 1 48 ? 27.172 6.355 -11.289 1 92.12 48 ASN B C 1
ATOM 1182 O O . ASN B 1 48 ? 27.812 6.02 -12.289 1 92.12 48 ASN B O 1
ATOM 1186 N N . ARG B 1 49 ? 27.453 5.914 -10.195 1 91.19 49 ARG B N 1
ATOM 1187 C CA . ARG B 1 49 ? 28.578 5.02 -9.945 1 91.19 49 ARG B CA 1
ATOM 1188 C C . ARG B 1 49 ? 28.109 3.57 -9.844 1 91.19 49 ARG B C 1
ATOM 1190 O O . ARG B 1 49 ? 28.859 2.701 -9.391 1 91.19 49 ARG B O 1
ATOM 1197 N N . LYS B 1 50 ? 26.969 3.342 -10.289 1 93.75 50 LYS B N 1
ATOM 1198 C CA . LYS B 1 50 ? 26.406 1.995 -10.172 1 93.75 50 LYS B CA 1
ATOM 1199 C C . LYS B 1 50 ? 27.031 1.056 -11.203 1 93.75 50 LYS B C 1
ATOM 1201 O O . LYS B 1 50 ? 27.328 1.464 -12.328 1 93.75 50 LYS B O 1
ATOM 1206 N N . CYS B 1 51 ? 27.266 -0.168 -10.773 1 96.25 51 CYS B N 1
ATOM 1207 C CA . CYS B 1 51 ? 27.625 -1.196 -11.75 1 96.25 51 CYS B CA 1
ATOM 1208 C C . CYS B 1 51 ? 26.391 -1.91 -12.266 1 96.25 51 CYS B C 1
ATOM 1210 O O . CYS B 1 51 ? 25.266 -1.554 -11.898 1 96.25 51 CYS B O 1
ATOM 1212 N N . LYS B 1 52 ? 26.547 -2.953 -13.094 1 94.69 52 LYS B N 1
ATOM 1213 C CA . LYS B 1 52 ? 25.422 -3.564 -13.797 1 94.69 52 LYS B CA 1
ATOM 1214 C C . LYS B 1 52 ? 24.875 -4.762 -13.023 1 94.69 52 LYS B C 1
ATOM 1216 O O . LYS B 1 52 ? 23.984 -5.465 -13.5 1 94.69 52 LYS B O 1
ATOM 1221 N N . PHE B 1 53 ? 25.453 -4.988 -11.789 1 95.44 53 PHE B N 1
ATOM 1222 C CA . PHE B 1 53 ? 24.969 -6.129 -11.016 1 95.44 53 PHE B CA 1
ATOM 1223 C C . PHE B 1 53 ? 23.531 -5.914 -10.562 1 95.44 53 PHE B C 1
ATOM 1225 O O . PHE B 1 53 ? 23.234 -4.918 -9.906 1 95.44 53 PHE B O 1
ATOM 1232 N N . PHE B 1 54 ? 22.672 -6.859 -10.883 1 95.06 54 PHE B N 1
ATOM 1233 C CA . PHE B 1 54 ? 21.266 -6.836 -10.531 1 95.06 54 PHE B CA 1
ATOM 1234 C C . PHE B 1 54 ? 20.641 -8.219 -10.695 1 95.06 54 PHE B C 1
ATOM 1236 O O . PHE B 1 54 ? 20.875 -8.891 -11.703 1 95.06 54 PHE B O 1
ATOM 1243 N N . ASP B 1 55 ? 19.797 -8.562 -9.602 1 94.75 55 ASP B N 1
ATOM 1244 C CA . ASP B 1 55 ? 19.094 -9.836 -9.703 1 94.75 55 ASP B CA 1
ATOM 1245 C C . ASP B 1 55 ? 17.781 -9.805 -8.922 1 94.75 55 ASP B C 1
ATOM 1247 O O . ASP B 1 55 ? 17.75 -9.352 -7.777 1 94.75 55 ASP B O 1
ATOM 1251 N N . TRP B 1 56 ? 16.812 -10.367 -9.656 1 96.06 56 TRP B N 1
ATOM 1252 C CA . TRP B 1 56 ? 15.547 -10.547 -8.953 1 96.06 56 TRP B CA 1
ATOM 1253 C C . TRP B 1 56 ? 15.609 -11.758 -8.031 1 96.06 56 TRP B C 1
ATOM 1255 O O . TRP B 1 56 ? 16.109 -12.812 -8.414 1 96.06 56 TRP B O 1
ATOM 1265 N N . VAL B 1 57 ? 15.109 -11.492 -6.82 1 94.88 57 VAL B N 1
ATOM 1266 C CA . VAL B 1 57 ? 15.039 -12.578 -5.844 1 94.88 57 VAL B CA 1
ATOM 1267 C C . VAL B 1 57 ? 13.711 -13.312 -5.984 1 94.88 57 VAL B C 1
ATOM 1269 O O . VAL B 1 57 ? 13.641 -14.531 -5.793 1 94.88 57 VAL B O 1
ATOM 1272 N N . ASP B 1 58 ? 12.648 -12.609 -6.316 1 95.56 58 ASP B N 1
ATOM 1273 C CA . ASP B 1 58 ? 11.305 -13.148 -6.438 1 95.56 58 ASP B CA 1
ATOM 1274 C C . ASP B 1 58 ? 10.844 -13.164 -7.895 1 95.56 58 ASP B C 1
ATOM 1276 O O . ASP B 1 58 ? 11.258 -12.32 -8.688 1 95.56 58 ASP B O 1
ATOM 1280 N N . PRO B 1 59 ? 10.008 -14.203 -8.188 1 96.25 59 PRO B N 1
ATOM 1281 C CA . PRO B 1 59 ? 9.258 -14.031 -9.438 1 96.25 59 PRO B CA 1
ATOM 1282 C C . PRO B 1 59 ? 8.297 -12.852 -9.398 1 96.25 59 PRO B C 1
ATOM 1284 O O . PRO B 1 59 ? 8.07 -12.273 -8.328 1 96.25 59 PRO B O 1
ATOM 1287 N N . PRO B 1 60 ? 7.734 -12.484 -10.594 1 96.25 60 PRO B N 1
ATOM 1288 C CA . PRO B 1 60 ? 6.707 -11.438 -10.555 1 96.25 60 PRO B CA 1
ATOM 1289 C C . PRO B 1 60 ? 5.527 -11.805 -9.656 1 96.25 60 PRO B C 1
ATOM 1291 O O . PRO B 1 60 ? 5.133 -12.969 -9.586 1 96.25 60 PRO B O 1
ATOM 1294 N N . THR B 1 61 ? 4.988 -10.836 -9 1 96.38 61 THR B N 1
ATOM 1295 C CA . THR B 1 61 ? 3.812 -11.062 -8.164 1 96.38 61 THR B CA 1
ATOM 1296 C C . THR B 1 61 ? 2.6 -11.406 -9.023 1 96.38 61 THR B C 1
ATOM 1298 O O . THR B 1 61 ? 2.549 -11.062 -10.203 1 96.38 61 THR B O 1
ATOM 1301 N N . CYS B 1 62 ? 1.681 -12.086 -8.406 1 97.31 62 CYS B N 1
ATOM 1302 C CA . CYS B 1 62 ? 0.455 -12.414 -9.125 1 97.31 62 CYS B CA 1
ATOM 1303 C C . CYS B 1 62 ? -0.3 -11.156 -9.531 1 97.31 62 CYS B C 1
ATOM 1305 O O . CYS B 1 62 ? -0.129 -10.102 -8.914 1 97.31 62 CYS B O 1
ATOM 1307 N N . THR B 1 63 ? -1.099 -11.297 -10.531 1 97.25 63 THR B N 1
ATOM 1308 C CA . THR B 1 63 ? -1.741 -10.148 -11.164 1 97.25 63 THR B CA 1
ATOM 1309 C C . THR B 1 63 ? -2.508 -9.32 -10.133 1 97.25 63 THR B C 1
ATOM 1311 O O . THR B 1 63 ? -2.34 -8.102 -10.055 1 97.25 63 THR B O 1
ATOM 1314 N N . ARG B 1 64 ? -3.369 -9.953 -9.383 1 97.31 64 ARG B N 1
ATOM 1315 C CA . ARG B 1 64 ? -4.156 -9.211 -8.398 1 97.31 64 ARG B CA 1
ATOM 1316 C C . ARG B 1 64 ? -3.254 -8.547 -7.367 1 97.31 64 ARG B C 1
ATOM 1318 O O . ARG B 1 64 ? -3.514 -7.418 -6.949 1 97.31 64 ARG B O 1
ATOM 1325 N N . GLY B 1 65 ? -2.215 -9.312 -6.906 1 97.69 65 GLY B N 1
ATOM 1326 C CA . GLY B 1 65 ? -1.249 -8.734 -5.988 1 97.69 65 GLY B CA 1
ATOM 1327 C C . GLY B 1 65 ? -0.591 -7.477 -6.531 1 97.69 65 GLY B C 1
ATOM 1328 O O . GLY B 1 65 ? -0.413 -6.5 -5.801 1 97.69 65 GLY B O 1
ATOM 1329 N N . LYS B 1 66 ? -0.235 -7.547 -7.77 1 98.25 66 LYS B N 1
ATOM 1330 C CA . LYS B 1 66 ? 0.361 -6.387 -8.422 1 98.25 66 LYS B CA 1
ATOM 1331 C C . LYS B 1 66 ? -0.608 -5.207 -8.445 1 98.25 66 LYS B C 1
ATOM 1333 O O . LYS B 1 66 ? -0.242 -4.09 -8.07 1 98.25 66 LYS B O 1
ATOM 1338 N N . ASP B 1 67 ? -1.819 -5.449 -8.852 1 98.44 67 ASP B N 1
ATOM 1339 C CA . ASP B 1 67 ? -2.824 -4.395 -8.938 1 98.44 67 ASP B CA 1
ATOM 1340 C C . ASP B 1 67 ? -3.082 -3.764 -7.57 1 98.44 67 ASP B C 1
ATOM 1342 O O . ASP B 1 67 ? -3.15 -2.539 -7.449 1 98.44 67 ASP B O 1
ATOM 1346 N N . PHE B 1 68 ? -3.236 -4.594 -6.664 1 98.69 68 PHE B N 1
ATOM 1347 C CA . PHE B 1 68 ? -3.535 -4.109 -5.32 1 98.69 68 PHE B CA 1
ATOM 1348 C C . PHE B 1 68 ? -2.357 -3.324 -4.754 1 98.69 68 PHE B C 1
ATOM 1350 O O . PHE B 1 68 ? -2.539 -2.248 -4.184 1 98.69 68 PHE B O 1
ATOM 1357 N N . GLY B 1 69 ? -1.163 -3.852 -4.82 1 98.62 69 GLY B N 1
ATOM 1358 C CA . GLY B 1 69 ? 0.015 -3.119 -4.383 1 98.62 69 GLY B CA 1
ATOM 1359 C C . GLY B 1 69 ? 0.112 -1.73 -4.984 1 98.62 69 GLY B C 1
ATOM 1360 O O . GLY B 1 69 ? 0.341 -0.753 -4.266 1 98.62 69 GLY B O 1
ATOM 1361 N N . ASN B 1 70 ? -0.06 -1.642 -6.273 1 98.75 70 ASN B N 1
ATOM 1362 C CA . ASN B 1 70 ? -0.01 -0.35 -6.949 1 98.75 70 ASN B CA 1
ATOM 1363 C C . ASN B 1 70 ? -1.093 0.595 -6.438 1 98.75 70 ASN B C 1
ATOM 1365 O O . ASN B 1 70 ? -0.849 1.79 -6.266 1 98.75 70 ASN B O 1
ATOM 1369 N N . HIS B 1 71 ? -2.219 0.019 -6.215 1 98.81 71 HIS B N 1
ATOM 1370 C CA . HIS B 1 71 ? -3.316 0.821 -5.688 1 98.81 71 HIS B CA 1
ATOM 1371 C C . HIS B 1 71 ? -2.957 1.416 -4.328 1 98.81 71 HIS B C 1
ATOM 1373 O O . HIS B 1 71 ? -3.104 2.621 -4.117 1 98.81 71 HIS B O 1
ATOM 1379 N N . VAL B 1 72 ? -2.471 0.572 -3.486 1 98.62 72 VAL B N 1
ATOM 1380 C CA . VAL B 1 72 ? -2.203 1.02 -2.125 1 98.62 72 VAL B CA 1
ATOM 1381 C C . VAL B 1 72 ? -1.009 1.972 -2.119 1 98.62 72 VAL B C 1
ATOM 1383 O O . VAL B 1 72 ? -0.979 2.936 -1.351 1 98.62 72 VAL B O 1
ATOM 1386 N N . ILE B 1 73 ? -0.066 1.738 -2.951 1 98.75 73 ILE B N 1
ATOM 1387 C CA . ILE B 1 73 ? 1.059 2.656 -3.09 1 98.75 73 ILE B CA 1
ATOM 1388 C C . ILE B 1 73 ? 0.548 4.043 -3.479 1 98.75 73 ILE B C 1
ATOM 1390 O O . ILE B 1 73 ? 0.995 5.051 -2.93 1 98.75 73 ILE B O 1
ATOM 1394 N N . LYS B 1 74 ? -0.351 4.082 -4.422 1 98.81 74 LYS B N 1
ATOM 1395 C CA . LYS B 1 74 ? -0.926 5.355 -4.84 1 98.81 74 LYS B CA 1
ATOM 1396 C C . LYS B 1 74 ? -1.61 6.059 -3.668 1 98.81 74 LYS B C 1
ATOM 1398 O O . LYS B 1 74 ? -1.467 7.273 -3.496 1 98.81 74 LYS B O 1
ATOM 1403 N N . LEU B 1 75 ? -2.352 5.363 -2.93 1 98.81 75 LEU B N 1
ATOM 1404 C CA . LEU B 1 75 ? -3.002 5.922 -1.75 1 98.81 75 LEU B CA 1
ATOM 1405 C C . LEU B 1 75 ? -1.97 6.445 -0.754 1 98.81 75 LEU B C 1
ATOM 1407 O O . LEU B 1 75 ? -2.154 7.508 -0.163 1 98.81 75 LEU B O 1
ATOM 1411 N N . LEU B 1 76 ? -1.008 5.672 -0.566 1 98.81 76 LEU B N 1
ATOM 1412 C CA . LEU B 1 76 ? 0.06 6.051 0.351 1 98.81 76 LEU B CA 1
ATOM 1413 C C . LEU B 1 76 ? 0.722 7.352 -0.096 1 98.81 76 LEU B C 1
ATOM 1415 O O . LEU B 1 76 ? 0.907 8.266 0.708 1 98.81 76 LEU B O 1
ATOM 1419 N N . ARG B 1 77 ? 1.112 7.418 -1.308 1 98.69 77 ARG B N 1
ATOM 1420 C CA . ARG B 1 77 ? 1.753 8.617 -1.835 1 98.69 77 ARG B CA 1
ATOM 1421 C C . ARG B 1 77 ? 0.849 9.836 -1.677 1 98.69 77 ARG B C 1
ATOM 1423 O O . ARG B 1 77 ? 1.322 10.93 -1.362 1 98.69 77 ARG B O 1
ATOM 1430 N N . LYS B 1 78 ? -0.406 9.656 -1.923 1 98.88 78 LYS B N 1
ATOM 1431 C CA . LYS B 1 78 ? -1.361 10.742 -1.726 1 98.88 78 LYS B CA 1
ATOM 1432 C C . LYS B 1 78 ? -1.378 11.203 -0.271 1 98.88 78 LYS B C 1
ATOM 1434 O O . LYS B 1 78 ? -1.362 12.398 0.006 1 98.88 78 LYS B O 1
ATOM 1439 N N . ALA B 1 79 ? -1.459 10.281 0.58 1 98.81 79 ALA B N 1
ATOM 1440 C CA . ALA B 1 79 ? -1.469 10.602 2.004 1 98.81 79 ALA B CA 1
ATOM 1441 C C . ALA B 1 79 ? -0.191 11.328 2.412 1 98.81 79 ALA B C 1
ATOM 1443 O O . ALA B 1 79 ? -0.235 12.289 3.191 1 98.81 79 ALA B O 1
ATOM 1444 N N . GLU B 1 80 ? 0.897 10.875 1.912 1 98.75 80 GLU B N 1
ATOM 1445 C CA . GLU B 1 80 ? 2.172 11.523 2.201 1 98.75 80 GLU B CA 1
ATOM 1446 C C . GLU B 1 80 ? 2.199 12.945 1.663 1 98.75 80 GLU B C 1
ATOM 1448 O O . GLU B 1 80 ? 2.77 13.844 2.289 1 98.75 80 GLU B O 1
ATOM 1453 N N . GLY B 1 81 ? 1.648 13.07 0.481 1 98.81 81 GLY B N 1
ATOM 1454 C CA . GLY B 1 81 ? 1.524 14.414 -0.061 1 98.81 81 GLY B CA 1
ATOM 1455 C C . GLY B 1 81 ? 0.701 15.344 0.815 1 98.81 81 GLY B C 1
ATOM 1456 O O . GLY B 1 81 ? 1.07 16.5 1.025 1 98.81 81 GLY B O 1
ATOM 1457 N N . GLU B 1 82 ? -0.397 14.891 1.244 1 98.75 82 GLU B N 1
ATOM 1458 C CA . GLU B 1 82 ? -1.24 15.656 2.154 1 98.75 82 GLU B CA 1
ATOM 1459 C C . GLU B 1 82 ? -0.492 16 3.438 1 98.75 82 GLU B C 1
ATOM 1461 O O . GLU B 1 82 ? -0.607 17.125 3.945 1 98.75 82 GLU B O 1
ATOM 1466 N N . ASN B 1 83 ? 0.222 15.031 3.918 1 98.81 83 ASN B N 1
ATOM 1467 C CA . ASN B 1 83 ? 1.035 15.273 5.105 1 98.81 83 ASN B CA 1
ATOM 1468 C C . ASN B 1 83 ? 2.021 16.406 4.891 1 98.81 83 ASN B C 1
ATOM 1470 O O . ASN B 1 83 ? 2.195 17.266 5.766 1 98.81 83 ASN B O 1
ATOM 1474 N N . ALA B 1 84 ? 2.68 16.375 3.807 1 98.75 84 ALA B N 1
ATOM 1475 C CA . ALA B 1 84 ? 3.654 17.406 3.482 1 98.75 84 ALA B CA 1
ATOM 1476 C C . ALA B 1 84 ? 2.994 18.781 3.443 1 98.75 84 ALA B C 1
ATOM 1478 O O . ALA B 1 84 ? 3.551 19.766 3.949 1 98.75 84 ALA B O 1
ATOM 1479 N N . GLU B 1 85 ? 1.849 18.875 2.84 1 98.62 85 GLU B N 1
ATOM 1480 C CA . GLU B 1 85 ? 1.112 20.125 2.75 1 98.62 85 GLU B CA 1
ATOM 1481 C C . GLU B 1 85 ? 0.713 20.641 4.133 1 98.62 85 GLU B C 1
ATOM 1483 O O . GLU B 1 85 ? 0.844 21.828 4.426 1 98.62 85 GLU B O 1
ATOM 1488 N N . LEU B 1 86 ? 0.239 19.797 4.918 1 98.5 86 LEU B N 1
ATOM 1489 C CA . LEU B 1 86 ? -0.182 20.188 6.262 1 98.5 86 LEU B CA 1
ATOM 1490 C C . LEU B 1 86 ? 1.006 20.656 7.09 1 98.5 86 LEU B C 1
ATOM 1492 O O . LEU B 1 86 ? 0.89 21.625 7.848 1 98.5 86 LEU B O 1
ATOM 1496 N N . LYS B 1 87 ? 2.088 19.969 6.984 1 98.5 87 LYS B N 1
ATOM 1497 C CA . LYS B 1 87 ? 3.295 20.375 7.695 1 98.5 87 LYS B CA 1
ATOM 1498 C C . LYS B 1 87 ? 3.75 21.766 7.258 1 98.5 87 LYS B C 1
ATOM 1500 O O . LYS B 1 87 ? 4.18 22.562 8.086 1 98.5 87 LYS B O 1
ATOM 1505 N N . GLU B 1 88 ? 3.643 22 6.02 1 98.19 88 GLU B N 1
ATOM 1506 C CA . GLU B 1 88 ? 3.988 23.312 5.512 1 98.19 88 GLU B CA 1
ATOM 1507 C C . GLU B 1 88 ? 3.066 24.391 6.086 1 98.19 88 GLU B C 1
ATOM 1509 O O . GLU B 1 88 ? 3.523 25.469 6.48 1 98.19 88 GLU B O 1
ATOM 1514 N N . LYS B 1 89 ? 1.828 24.141 6.066 1 96.75 89 LYS B N 1
ATOM 1515 C CA . LYS B 1 89 ? 0.866 25.094 6.625 1 96.75 89 LYS B CA 1
ATOM 1516 C C . LYS B 1 89 ? 1.143 25.344 8.109 1 96.75 89 LYS B C 1
ATOM 1518 O O . LYS B 1 89 ? 1.103 26.484 8.562 1 96.75 89 LYS B O 1
ATOM 1523 N N . LEU B 1 90 ? 1.396 24.328 8.781 1 95.88 90 LEU B N 1
ATOM 1524 C CA . LEU B 1 90 ? 1.692 24.469 10.203 1 95.88 90 LEU B CA 1
ATOM 1525 C C . LEU B 1 90 ? 2.963 25.281 10.422 1 95.88 90 LEU B C 1
ATOM 1527 O O . LEU B 1 90 ? 3.021 26.109 11.32 1 95.88 90 LEU B O 1
ATOM 1531 N N . GLN B 1 91 ? 3.904 24.984 9.648 1 95.19 91 GLN B N 1
ATOM 1532 C CA . GLN B 1 91 ? 5.156 25.719 9.75 1 95.19 91 GLN B CA 1
ATOM 1533 C C . GLN B 1 91 ? 4.938 27.203 9.484 1 95.19 91 GLN B C 1
ATOM 1535 O O . GLN B 1 91 ? 5.488 28.062 10.195 1 95.19 91 GLN B O 1
ATOM 1540 N N . LYS B 1 92 ? 4.148 27.547 8.461 1 93.56 92 LYS B N 1
ATOM 1541 C CA . LYS B 1 92 ? 3.836 28.938 8.148 1 93.56 92 LYS B CA 1
ATOM 1542 C C . LYS B 1 92 ? 3.09 29.609 9.297 1 93.56 92 LYS B C 1
ATOM 1544 O O . LYS B 1 92 ? 3.361 30.766 9.633 1 93.56 92 LYS B O 1
ATOM 1549 N N . PHE B 1 93 ? 2.229 28.906 9.867 1 90.44 93 PHE B N 1
ATOM 1550 C CA . PHE B 1 93 ? 1.479 29.438 11 1 90.44 93 PHE B CA 1
ATOM 1551 C C . PHE B 1 93 ? 2.402 29.719 12.18 1 90.44 93 PHE B C 1
ATOM 1553 O O . PHE B 1 93 ? 2.297 30.766 12.82 1 90.44 93 PHE B O 1
ATOM 1560 N N . GLU B 1 94 ? 3.258 28.797 12.406 1 87.81 94 GLU B N 1
ATOM 1561 C CA . GLU B 1 94 ? 4.203 28.969 13.508 1 87.81 94 GLU B CA 1
ATOM 1562 C C . GLU B 1 94 ? 5.145 30.141 13.258 1 87.81 94 GLU B C 1
ATOM 1564 O O . GLU B 1 94 ? 5.488 30.875 14.18 1 87.81 94 GLU B O 1
ATOM 1569 N N . GLU B 1 95 ? 5.559 30.328 12.031 1 91.06 95 GLU B N 1
ATOM 1570 C CA . GLU B 1 95 ? 6.457 31.422 11.672 1 91.06 95 GLU B CA 1
ATOM 1571 C C . GLU B 1 95 ? 5.77 32.781 11.836 1 91.06 95 GLU B C 1
ATOM 1573 O O . GLU B 1 95 ? 6.406 33.75 12.234 1 91.06 95 GLU B O 1
ATOM 1578 N N . VAL B 1 96 ? 4.523 32.781 11.625 1 88.06 96 VAL B N 1
ATOM 1579 C CA . VAL B 1 96 ? 3.779 34.031 11.68 1 88.06 96 VAL B CA 1
ATOM 1580 C C . VAL B 1 96 ? 3.398 34.375 13.117 1 88.06 96 VAL B C 1
ATOM 1582 O O . VAL B 1 96 ? 3.525 35.5 13.562 1 88.06 96 VAL B O 1
ATOM 1585 N N . TYR B 1 97 ? 3.082 33.375 13.914 1 83.06 97 TYR B N 1
ATOM 1586 C CA . TYR B 1 97 ? 2.484 33.688 15.211 1 83.06 97 TYR B CA 1
ATOM 1587 C C . TYR B 1 97 ? 3.465 33.406 16.344 1 83.06 97 TYR B C 1
ATOM 1589 O O . TYR B 1 97 ? 3.291 33.875 17.453 1 83.06 97 TYR B O 1
ATOM 1597 N N . CYS B 1 98 ? 4.297 32.469 16.125 1 69.56 98 CYS B N 1
ATOM 1598 C CA . CYS B 1 98 ? 5.195 32.188 17.234 1 69.56 98 CYS B CA 1
ATOM 1599 C C . CYS B 1 98 ? 6.547 32.875 17.031 1 69.56 98 CYS B C 1
ATOM 1601 O O . CYS B 1 98 ? 7.328 33 17.969 1 69.56 98 CYS B O 1
ATOM 1603 N N . ARG B 1 99 ? 7.184 32.969 15.93 1 65 99 ARG B N 1
ATOM 1604 C CA . ARG B 1 99 ? 8.445 33.719 15.836 1 65 99 ARG B CA 1
ATOM 1605 C C . ARG B 1 99 ? 8.219 35.219 16.031 1 65 99 ARG B C 1
ATOM 1607 O O . ARG B 1 99 ? 9.172 36 16.016 1 65 99 ARG B O 1
ATOM 1614 N N . LYS B 1 100 ? 7.035 35.75 16.391 1 49.38 100 LYS B N 1
ATOM 1615 C CA . LYS B 1 100 ? 7.246 37.094 16.906 1 49.38 100 LYS B CA 1
ATOM 1616 C C . LYS B 1 100 ? 7.652 37.031 18.375 1 49.38 100 LYS B C 1
ATOM 1618 O O . LYS B 1 100 ? 7.18 36.188 19.141 1 49.38 100 LYS B O 1
#

InterPro domains:
  IPR010666 Zinc finger, GRF-type [PF06839] (17-58)
  IPR010666 Zinc finger, GRF-type [PS51999] (18-60)

Radius of gyration: 24.18 Å; Cα contacts (8 Å, |Δi|>4): 290; chains: 2; bounding box: 66×71×44 Å

Sequence (200 aa):
MSSSSNSNPNVSPNQQFCLCGQRSPLKTSYKEENPGRRFIGCINYKTNRKCKFFDWVDPPTCTRGKDFGNHVIKLLRKAEGENAELKEKLQKFEEVYCRKMSSSSNSNPNVSPNQQFCLCGQRSPLKTSYKEENPGRRFIGCINYKTNRKCKFFDWVDPPTCTRGKDFGNHVIKLLRKAEGENAELKEKLQKFEEVYCRK

Secondary structure (DSSP, 8-state):
--------TTS-TT-EE-TTS-EE-EEE--STTSTT-EEEE-TTTTSTT--S-EEESSPPPPHHHHHHHHHHHHHHHHHHHHHHHHHHHHHHHHHHHT--/--------TTS-TT-EE-TTS-EE-EEE--STTSTT-EEEE-TTTTSTT--S-EEESSPPPPHHHHHHHHHHHHHHH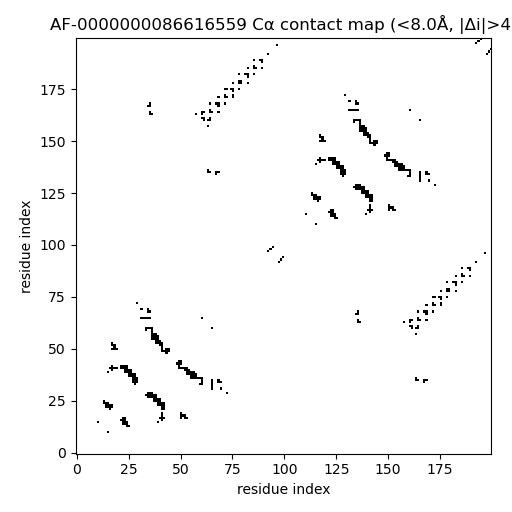HHHHHHHHHHHHHHHHHHHHT--